Protein AF-A0A5Q4F312-F1 (afdb_monomer)

Radius of gyration: 21.68 Å; Cα contacts (8 Å, |Δi|>4): 353; chains: 1; bounding box: 60×32×57 Å

Foldseek 3Di:
DDDPPDKDKDKDKDKDAQADDPCCLVPNDDKVQDDPPPRCGCADPNHHPDDPLDIQKIKIKIKMKIADPQWIKIKMKMKMFHNVNLQFVVQLVQPDPCVPPVNGGPPPATFIKIKIKMWIWGDDPWKIKIKMKMKIKTWLPPQRDPPPPPGDDPVNPDIDIDIDIDIDIDMDTDDDDD

Nearest PDB structures (foldseek):
  4aiq-assembly1_A  TM=4.603E-01  e=6.125E-01  Neisseria meningitidis

Secondary structure (DSSP, 8-state):
-PPTT--EEEEEEEEEE-SPPGGGGTS--PPTT--SS-TT-SEETTEESS-TT-TT-EEEEEEEEEEETTEEEEEEEEEEE--HHHHHHHHHHT---GGGTTT----S---EEEEEEEEEEEE-SSEEEEEEEEEEEEETTTTT-TTT--S--HHHHS---EEEEEEEEEEEE-----

Sequence (178 aa):
LLAPGAHFYRVNLEFTNLTPSFIQEVRPQNYFYAHPVIREGHTNRGQLLGAAIGPGSNSQFLSIDSYQEWGRFGFFGRRLADNNHFHFLFDRSLNRSEVFRQGYGDYWRHRTDLTLGVRALYSNSSFVLTSELSWTKLFNYGRFDYGRFGGLNIANFEPYDRTNIHVAIGLKYLFNSP

pLDDT: mean 83.4, std 15.58, range [48.16, 98.75]

Solvent-accessible surface area (backbone atoms only — not comparable to full-atom values): 10243 Å² total; per-residue (Å²): 130,67,60,90,90,56,67,50,75,46,77,49,79,49,79,48,78,33,48,73,63,78,60,38,80,85,46,83,68,76,54,48,62,54,44,96,79,53,82,73,35,47,43,57,99,87,42,73,73,64,74,89,72,47,54,13,8,37,37,41,38,42,34,45,33,43,36,44,75,53,32,36,44,32,42,37,41,34,45,32,34,54,33,48,45,57,50,28,54,53,59,56,74,62,71,67,67,61,91,80,45,82,86,56,52,64,82,86,73,62,34,31,38,42,35,42,34,42,40,39,35,44,44,62,91,47,39,39,40,37,40,36,43,35,42,33,42,28,38,36,44,78,49,81,40,83,98,72,66,86,72,93,45,73,82,56,69,52,87,33,71,46,78,48,77,50,79,50,78,48,80,44,77,51,87,76,77,134

Mean predicted aligned error: 8.11 Å

Structure (mmCIF, N/CA/C/O backbone):
data_AF-A0A5Q4F312-F1
#
_entry.id   AF-A0A5Q4F312-F1
#
loop_
_atom_site.group_PDB
_atom_site.id
_atom_site.type_symbol
_atom_site.label_atom_id
_atom_site.label_alt_id
_atom_site.label_comp_id
_atom_site.label_asym_id
_atom_site.label_entity_id
_atom_site.label_seq_id
_atom_site.pdbx_PDB_ins_code
_atom_site.Cartn_x
_atom_site.Cartn_y
_atom_site.Cartn_z
_atom_site.occupancy
_atom_site.B_iso_or_equiv
_atom_site.auth_seq_id
_atom_site.auth_comp_id
_atom_site.auth_asym_id
_atom_site.auth_atom_id
_atom_site.pdbx_PDB_model_num
ATOM 1 N N . LEU A 1 1 ? -14.447 -10.526 19.311 1.00 52.59 1 LEU A N 1
ATOM 2 C CA . LEU A 1 1 ? -13.866 -9.857 20.495 1.00 52.59 1 LEU A CA 1
ATOM 3 C C . LEU A 1 1 ? -12.998 -10.887 21.199 1.00 52.59 1 LEU A C 1
ATOM 5 O O . LEU A 1 1 ? -13.406 -12.041 21.245 1.00 52.59 1 LEU A O 1
ATOM 9 N N . LEU A 1 2 ? -11.774 -10.521 21.579 1.00 56.00 2 LEU A N 1
ATOM 10 C CA . LEU A 1 2 ? -10.826 -11.437 22.223 1.00 56.00 2 LEU A CA 1
ATOM 11 C C . LEU A 1 2 ? -11.352 -11.881 23.593 1.00 56.00 2 LEU A C 1
ATOM 13 O O . LEU A 1 2 ? -12.181 -11.191 24.183 1.00 56.00 2 LEU A O 1
ATOM 17 N N . ALA A 1 3 ? -10.885 -13.033 24.078 1.00 61.44 3 ALA A N 1
ATOM 18 C CA . ALA A 1 3 ? -11.174 -13.462 25.441 1.00 61.44 3 ALA A CA 1
ATOM 19 C C . ALA A 1 3 ? -10.643 -12.416 26.447 1.00 61.44 3 ALA A C 1
ATOM 21 O O . ALA A 1 3 ? -9.594 -11.817 26.180 1.00 61.44 3 ALA A O 1
ATOM 22 N N . PRO A 1 4 ? -11.328 -12.202 27.586 1.00 62.06 4 PRO A N 1
ATOM 23 C CA . PRO A 1 4 ? -10.819 -11.349 28.658 1.00 62.06 4 PRO A CA 1
ATOM 24 C C . PRO A 1 4 ? -9.379 -11.742 29.037 1.00 62.06 4 PRO A C 1
ATOM 26 O O . PRO A 1 4 ? -9.081 -12.926 29.195 1.00 62.06 4 PRO A O 1
ATOM 29 N N . GLY A 1 5 ? -8.482 -10.760 29.131 1.00 65.94 5 GLY A N 1
ATOM 30 C CA . GLY A 1 5 ? -7.061 -10.896 29.464 1.00 65.94 5 GLY A CA 1
ATOM 31 C C . GLY A 1 5 ? -6.108 -11.140 28.286 1.00 65.94 5 GLY A C 1
ATOM 32 O O . GLY A 1 5 ? -4.891 -11.134 28.479 1.00 65.94 5 GLY A O 1
ATOM 33 N N . ALA A 1 6 ? -6.608 -11.346 27.062 1.00 72.69 6 ALA A N 1
ATOM 34 C CA . ALA A 1 6 ? -5.758 -11.608 25.900 1.00 72.69 6 ALA A CA 1
ATOM 35 C C . ALA A 1 6 ? -5.236 -10.307 25.266 1.00 72.69 6 ALA A C 1
ATOM 37 O O . ALA A 1 6 ? -5.850 -9.736 24.362 1.00 72.69 6 ALA A O 1
ATOM 38 N N . HIS A 1 7 ? -4.061 -9.877 25.724 1.00 91.56 7 HIS A N 1
ATOM 39 C CA . HIS A 1 7 ? -3.286 -8.782 25.145 1.00 91.56 7 HIS A CA 1
ATOM 40 C C . HIS A 1 7 ? -2.142 -9.346 24.307 1.00 91.56 7 HIS A C 1
ATOM 42 O O . HIS A 1 7 ? -1.327 -10.119 24.811 1.00 91.56 7 HIS A O 1
ATOM 48 N N . PHE A 1 8 ? -2.053 -8.970 23.033 1.00 95.06 8 PHE A N 1
ATOM 49 C CA . PHE A 1 8 ? -0.935 -9.411 22.199 1.00 95.06 8 PHE A CA 1
ATOM 50 C C . PHE A 1 8 ? -0.551 -8.392 21.136 1.00 95.06 8 PHE A C 1
ATOM 52 O O . PHE A 1 8 ? -1.327 -7.519 20.745 1.00 95.06 8 PHE A O 1
ATOM 59 N N . TYR A 1 9 ? 0.671 -8.547 20.639 1.00 96.81 9 TYR A N 1
ATOM 60 C CA . TYR A 1 9 ? 1.192 -7.778 19.522 1.00 96.81 9 TYR A CA 1
ATOM 61 C C . TYR A 1 9 ? 1.279 -8.662 18.283 1.00 96.81 9 TYR A C 1
ATOM 63 O O . TYR A 1 9 ? 1.717 -9.810 18.352 1.00 96.81 9 TYR A O 1
ATOM 71 N N . ARG A 1 10 ? 0.876 -8.120 17.135 1.00 97.25 10 ARG A N 1
ATOM 72 C CA . ARG A 1 10 ? 1.041 -8.742 15.824 1.00 97.25 10 ARG A CA 1
ATOM 73 C C . ARG A 1 10 ? 2.054 -7.948 15.024 1.00 97.25 10 ARG A C 1
ATOM 75 O O . ARG A 1 10 ? 1.834 -6.770 14.764 1.00 97.25 10 ARG A O 1
ATOM 82 N N . VAL A 1 11 ? 3.096 -8.622 14.560 1.00 98.12 11 VAL A N 1
ATOM 83 C CA . VAL A 1 11 ? 4.007 -8.099 13.541 1.00 98.12 11 VAL A CA 1
ATOM 84 C C . VAL A 1 11 ? 3.665 -8.769 12.214 1.00 98.12 11 VAL A C 1
ATOM 86 O O . VAL A 1 11 ? 3.480 -9.982 12.170 1.00 98.12 11 VAL A O 1
ATOM 89 N N . ASN A 1 12 ? 3.545 -7.987 11.144 1.00 98.31 12 ASN A N 1
ATOM 90 C CA . ASN A 1 12 ? 3.379 -8.493 9.783 1.00 98.31 12 ASN A CA 1
ATOM 91 C C . ASN A 1 12 ? 4.478 -7.926 8.891 1.00 98.31 12 ASN A C 1
ATOM 93 O O . ASN A 1 12 ? 4.684 -6.715 8.895 1.00 98.31 12 ASN A O 1
ATOM 97 N N . LEU A 1 13 ? 5.127 -8.789 8.119 1.00 98.19 13 LEU A N 1
ATOM 98 C CA . LEU A 1 13 ? 6.169 -8.443 7.162 1.00 98.19 13 LEU A CA 1
ATOM 99 C C . LEU A 1 13 ? 5.850 -9.108 5.828 1.00 98.19 13 LEU A C 1
ATOM 101 O O . LEU A 1 13 ? 5.663 -10.321 5.776 1.00 98.19 13 LEU A O 1
ATOM 105 N N . GLU A 1 14 ? 5.823 -8.325 4.755 1.00 97.94 14 GLU A N 1
ATOM 106 C CA . GLU A 1 14 ? 5.576 -8.824 3.404 1.00 97.94 14 GLU A CA 1
ATOM 107 C C . GLU A 1 14 ? 6.572 -8.211 2.417 1.00 97.94 14 GLU A C 1
ATOM 109 O O . GLU A 1 14 ? 6.805 -6.998 2.406 1.00 97.94 14 GLU A O 1
ATOM 114 N N . PHE A 1 15 ? 7.145 -9.066 1.572 1.00 97.44 15 PHE A N 1
ATOM 115 C CA . PHE A 1 15 ? 8.019 -8.685 0.471 1.00 97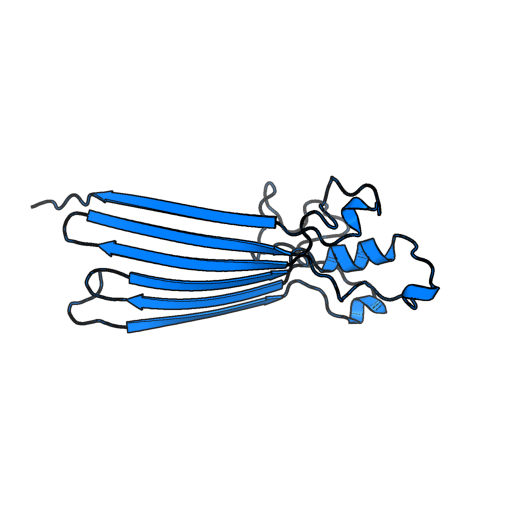.44 15 PHE A CA 1
ATOM 116 C C . PHE A 1 15 ? 7.463 -9.283 -0.813 1.00 97.44 15 PHE A C 1
ATOM 118 O O . PHE A 1 15 ? 7.381 -10.503 -0.947 1.00 97.44 15 PHE A O 1
ATOM 125 N N . THR A 1 16 ? 7.138 -8.425 -1.773 1.00 95.94 16 THR A N 1
ATOM 126 C CA . THR A 1 16 ? 6.585 -8.842 -3.063 1.00 95.94 16 THR A CA 1
ATOM 127 C C . THR A 1 16 ? 7.441 -8.251 -4.172 1.00 95.94 16 THR A C 1
ATOM 129 O O . THR A 1 16 ? 7.633 -7.038 -4.236 1.00 95.94 16 THR A O 1
ATOM 132 N N . ASN A 1 17 ? 7.984 -9.099 -5.045 1.00 93.31 17 ASN A N 1
ATOM 133 C CA . ASN A 1 17 ? 8.791 -8.673 -6.184 1.00 93.31 17 ASN A CA 1
ATOM 134 C C . ASN A 1 17 ? 8.200 -9.220 -7.483 1.00 93.31 17 ASN A C 1
ATOM 136 O O . ASN A 1 17 ? 8.179 -10.429 -7.696 1.00 93.31 17 ASN A O 1
ATOM 140 N N . LEU A 1 18 ? 7.755 -8.313 -8.347 1.00 92.12 18 LEU A N 1
ATOM 141 C CA . LEU A 1 18 ? 7.267 -8.599 -9.694 1.00 92.12 18 LEU A CA 1
ATOM 142 C C . LEU A 1 18 ? 8.104 -7.880 -10.756 1.00 92.12 18 LEU A C 1
ATOM 144 O O . LEU A 1 18 ? 7.685 -7.747 -11.906 1.00 92.12 18 LEU A O 1
ATOM 148 N N . THR A 1 19 ? 9.281 -7.385 -10.374 1.00 88.00 19 THR A N 1
ATOM 149 C CA . THR A 1 19 ? 10.285 -6.911 -11.321 1.00 88.00 19 THR A CA 1
ATOM 150 C C . THR A 1 19 ? 11.076 -8.126 -1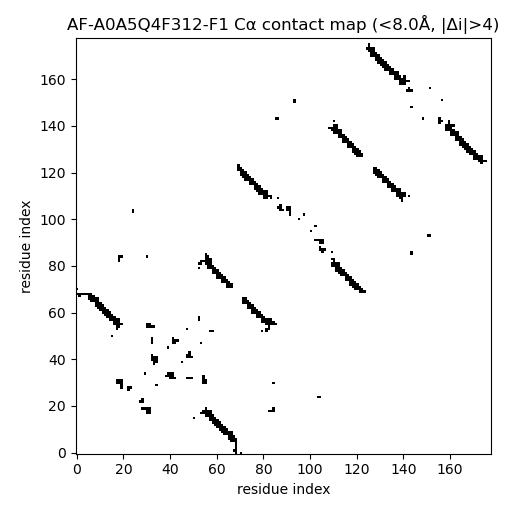1.824 1.00 88.00 19 THR A C 1
ATOM 152 O O . THR A 1 19 ? 11.486 -8.961 -11.010 1.00 88.00 19 THR A O 1
ATOM 155 N N . PRO A 1 20 ? 11.300 -8.268 -13.138 1.00 84.25 20 PRO A N 1
ATOM 156 C CA . PRO A 1 20 ? 12.170 -9.313 -13.668 1.00 84.25 20 PRO A CA 1
ATOM 157 C C . PRO A 1 20 ? 13.608 -9.130 -13.181 1.00 84.25 20 PRO A C 1
ATOM 159 O O . PRO A 1 20 ? 14.023 -8.050 -12.759 1.00 84.25 20 PRO A O 1
ATOM 162 N N . SER A 1 21 ? 14.385 -10.207 -13.246 1.00 84.31 21 SER A N 1
ATOM 163 C CA . SER A 1 21 ? 15.790 -10.165 -12.858 1.00 84.31 21 SER A CA 1
ATOM 164 C C . SER A 1 21 ? 16.629 -9.332 -13.833 1.00 84.31 21 SER A C 1
ATOM 166 O O . SER A 1 21 ? 16.281 -9.151 -15.003 1.00 84.31 21 SER A O 1
ATOM 168 N N . PHE A 1 22 ? 17.805 -8.900 -13.369 1.00 79.31 22 PHE A N 1
ATOM 169 C CA . PHE A 1 22 ? 18.786 -8.165 -14.176 1.00 79.31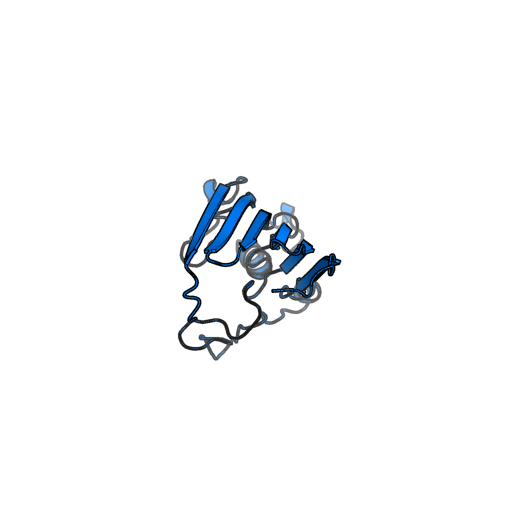 22 PHE A CA 1
ATOM 170 C C . PHE A 1 22 ? 19.255 -8.908 -15.440 1.00 79.31 22 PHE A C 1
ATOM 172 O O . PHE A 1 22 ? 19.785 -8.274 -16.347 1.00 79.31 22 PHE A O 1
ATOM 179 N N . ILE A 1 23 ? 19.006 -10.221 -15.562 1.00 82.25 23 ILE A N 1
ATOM 180 C CA . ILE A 1 23 ? 19.253 -10.991 -16.798 1.00 82.25 23 ILE A CA 1
ATOM 181 C C . ILE A 1 23 ? 18.544 -10.358 -18.005 1.00 82.25 23 ILE A C 1
ATOM 183 O O . ILE A 1 23 ? 19.014 -10.501 -19.133 1.00 82.25 23 ILE A O 1
ATOM 187 N N . GLN A 1 24 ? 17.468 -9.598 -17.781 1.00 78.62 24 GLN A N 1
ATOM 188 C CA . GLN A 1 24 ? 16.802 -8.812 -18.814 1.00 78.62 24 GLN A CA 1
ATOM 189 C C . GLN A 1 24 ? 17.728 -7.892 -19.626 1.00 78.62 24 GLN A C 1
ATOM 191 O O . GLN A 1 24 ? 17.405 -7.567 -20.774 1.00 78.62 24 GLN A O 1
ATOM 196 N N . GLU A 1 25 ? 18.860 -7.462 -19.065 1.00 73.94 25 GLU A N 1
ATOM 197 C CA . GLU A 1 25 ? 19.817 -6.627 -19.792 1.00 73.94 25 GLU A CA 1
ATOM 198 C C . GLU A 1 25 ? 20.396 -7.331 -21.016 1.00 73.94 25 GLU A C 1
ATOM 200 O O . GLU A 1 25 ? 20.453 -6.750 -22.095 1.00 73.94 25 GLU A O 1
ATOM 205 N N . VAL A 1 26 ? 20.725 -8.612 -20.873 1.00 79.00 26 VAL A N 1
ATOM 206 C CA . VAL A 1 26 ? 21.327 -9.416 -21.943 1.00 79.00 26 VAL A CA 1
ATOM 207 C C . VAL A 1 26 ? 20.314 -10.315 -22.649 1.00 79.00 26 VAL A C 1
ATOM 209 O O . VAL A 1 26 ? 20.530 -10.728 -23.785 1.00 79.00 26 VAL A O 1
ATOM 212 N N . ARG A 1 27 ? 19.193 -10.628 -21.991 1.00 82.00 27 ARG A N 1
ATOM 213 C CA . ARG A 1 27 ? 18.141 -11.501 -22.514 1.00 82.00 27 ARG A CA 1
ATOM 214 C C . ARG A 1 27 ? 16.764 -10.989 -22.085 1.00 82.00 27 ARG A C 1
ATOM 216 O O . ARG A 1 27 ? 16.373 -11.259 -20.947 1.00 82.00 27 ARG A O 1
ATOM 223 N N . PRO A 1 28 ? 15.990 -10.340 -22.976 1.00 79.38 28 PRO A N 1
ATOM 224 C CA . PRO A 1 28 ? 14.659 -9.823 -22.657 1.00 79.38 28 PRO A CA 1
ATOM 225 C C . PRO A 1 28 ? 13.769 -10.854 -21.949 1.00 79.38 28 PRO A C 1
ATOM 227 O O . PRO A 1 28 ? 13.707 -12.013 -22.360 1.00 79.38 28 PRO A O 1
ATOM 230 N N . GLN A 1 29 ? 13.103 -10.427 -20.874 1.00 82.00 29 GLN A N 1
ATOM 231 C CA . GLN A 1 29 ? 12.184 -11.244 -20.079 1.00 82.00 29 GLN A CA 1
ATOM 232 C C . GLN A 1 29 ? 10.756 -10.699 -20.198 1.00 82.00 29 GLN A C 1
ATOM 234 O O . GLN A 1 29 ? 10.556 -9.491 -20.346 1.00 82.00 29 GLN A O 1
ATOM 239 N N . ASN A 1 30 ? 9.767 -11.589 -20.108 1.00 78.81 30 ASN A N 1
ATOM 240 C CA . ASN A 1 30 ? 8.361 -11.194 -20.032 1.00 78.81 30 ASN A CA 1
ATOM 241 C C . ASN A 1 30 ? 8.028 -10.637 -18.639 1.00 78.81 30 ASN A C 1
ATOM 243 O O . ASN A 1 30 ? 8.629 -11.032 -17.640 1.00 78.81 30 ASN A O 1
ATOM 247 N N . TYR A 1 31 ? 7.044 -9.740 -18.579 1.00 80.62 31 TYR A N 1
ATOM 248 C CA . TYR A 1 31 ? 6.519 -9.211 -17.321 1.00 80.62 31 TYR A CA 1
ATOM 249 C C . TYR A 1 31 ? 5.705 -10.279 -16.589 1.00 80.62 31 TYR A C 1
ATOM 251 O O . TYR A 1 31 ? 5.008 -11.081 -17.216 1.00 80.62 31 TYR A O 1
ATOM 259 N N . PHE A 1 32 ? 5.683 -10.212 -15.259 1.00 88.62 32 PHE A N 1
ATOM 260 C CA . PHE A 1 32 ? 4.611 -10.860 -14.510 1.00 88.62 32 PHE A CA 1
ATOM 261 C C . PHE A 1 32 ? 3.263 -10.321 -14.992 1.00 88.62 32 PHE A C 1
ATOM 263 O O . PHE A 1 32 ? 3.130 -9.129 -15.251 1.00 88.62 32 PHE A O 1
ATOM 270 N N . TYR A 1 33 ? 2.274 -11.201 -15.128 1.00 91.06 33 TYR A N 1
ATOM 271 C CA . TYR A 1 33 ? 0.897 -10.869 -15.512 1.00 91.06 33 TYR A CA 1
ATOM 272 C C . TYR A 1 33 ? 0.685 -10.249 -16.905 1.00 91.06 33 TYR A C 1
ATOM 274 O O . TYR A 1 33 ? -0.463 -9.979 -17.254 1.00 91.06 33 TYR A O 1
ATOM 282 N N . ALA A 1 34 ? 1.724 -10.078 -17.730 1.00 88.25 34 ALA A N 1
ATOM 283 C CA . ALA A 1 34 ? 1.572 -9.693 -19.134 1.00 88.25 34 ALA A CA 1
ATOM 284 C C . ALA A 1 34 ? 1.842 -10.877 -20.064 1.00 88.25 34 ALA A C 1
ATOM 286 O O . ALA A 1 34 ? 2.585 -11.801 -19.730 1.00 88.25 34 ALA A O 1
ATOM 287 N N . HIS A 1 35 ? 1.266 -10.828 -21.263 1.00 88.25 35 HIS 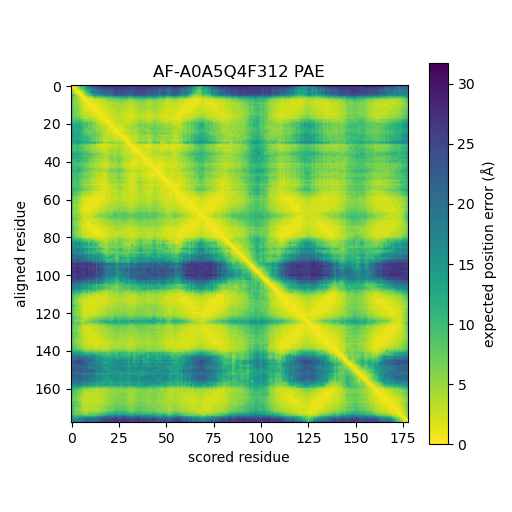A N 1
ATOM 288 C CA . HIS A 1 35 ? 1.475 -11.847 -22.279 1.00 88.25 35 HIS A CA 1
ATOM 289 C C . HIS A 1 35 ? 1.618 -11.196 -23.666 1.00 88.25 35 HIS A C 1
ATOM 291 O O . HIS A 1 35 ? 0.855 -10.285 -23.984 1.00 88.25 35 HIS A O 1
ATOM 297 N N . PRO A 1 36 ? 2.562 -11.644 -24.517 1.00 84.38 36 PRO A N 1
ATOM 298 C CA . PRO A 1 36 ? 2.803 -11.017 -25.821 1.00 84.38 36 PRO A CA 1
ATOM 299 C C . PRO A 1 36 ? 1.629 -11.168 -26.801 1.00 84.38 36 PRO A C 1
ATOM 301 O O . PRO A 1 36 ? 1.374 -10.276 -27.602 1.00 84.38 36 PRO A O 1
ATOM 304 N N . VAL A 1 37 ? 0.913 -12.296 -26.740 1.00 89.31 37 VAL A N 1
ATOM 305 C CA . VAL A 1 37 ? -0.245 -12.585 -27.613 1.00 89.31 37 VAL A CA 1
ATOM 306 C C . VAL A 1 37 ? -1.575 -12.150 -26.982 1.00 89.31 37 VAL A C 1
ATOM 308 O O . VAL A 1 37 ? -2.322 -11.372 -27.570 1.00 89.31 37 VAL A O 1
ATOM 311 N N . ILE A 1 38 ? -1.879 -12.633 -25.773 1.00 89.62 38 ILE A N 1
ATOM 312 C CA . ILE A 1 38 ? -3.086 -12.276 -25.021 1.00 89.62 38 ILE A CA 1
ATOM 313 C C . ILE A 1 38 ? -2.919 -10.876 -24.415 1.00 89.62 38 ILE A C 1
ATOM 315 O O . ILE A 1 38 ? -2.329 -10.717 -23.349 1.00 89.62 38 ILE A O 1
ATOM 319 N N . ARG A 1 39 ? -3.457 -9.860 -25.098 1.00 87.19 39 ARG A N 1
ATOM 320 C CA . ARG A 1 39 ? -3.344 -8.441 -24.700 1.00 87.19 39 ARG A CA 1
ATOM 321 C C . ARG A 1 39 ? -3.920 -8.135 -23.319 1.00 87.19 39 ARG A C 1
ATOM 323 O O . ARG A 1 39 ? -3.462 -7.207 -22.665 1.00 87.19 39 ARG A O 1
ATOM 330 N N . GLU A 1 40 ? -4.910 -8.910 -22.892 1.00 87.69 40 GLU A N 1
ATOM 331 C CA . GLU A 1 40 ? -5.541 -8.784 -21.575 1.00 87.69 40 GLU A CA 1
ATOM 332 C C . GLU A 1 40 ? -4.619 -9.246 -20.437 1.00 87.69 40 GLU A C 1
ATOM 334 O O . GLU A 1 40 ? -4.845 -8.891 -19.281 1.00 87.69 40 GLU A O 1
ATOM 339 N N . GLY A 1 41 ? -3.566 -10.013 -20.747 1.00 91.31 41 GLY A N 1
ATOM 340 C CA . GLY A 1 41 ? -2.659 -10.564 -19.749 1.00 91.31 41 GLY A CA 1
ATOM 341 C C . GLY A 1 41 ? -3.383 -11.444 -18.728 1.00 91.31 41 GLY A C 1
ATOM 342 O O . GLY A 1 41 ? -4.363 -12.119 -19.036 1.00 91.31 41 GLY A O 1
ATOM 343 N N . HIS A 1 42 ? -2.891 -11.449 -17.492 1.00 94.06 42 HIS A N 1
ATOM 344 C CA . HIS A 1 42 ? -3.477 -12.209 -16.392 1.00 94.06 42 HIS A CA 1
ATOM 345 C C . HIS A 1 42 ? -4.531 -11.377 -15.648 1.00 94.06 42 HIS A C 1
ATOM 347 O O . HIS A 1 42 ? -4.370 -11.018 -14.479 1.00 94.06 42 HIS A O 1
ATOM 353 N N . THR A 1 43 ? -5.599 -11.020 -16.358 1.00 94.25 43 THR A N 1
ATOM 354 C CA . THR A 1 43 ? -6.702 -10.211 -15.827 1.00 94.25 43 THR A CA 1
ATOM 355 C C . THR A 1 43 ? -8.060 -10.846 -16.136 1.00 94.25 43 THR A C 1
ATOM 357 O O . THR A 1 43 ? -8.180 -11.696 -17.014 1.00 94.25 43 THR A O 1
ATOM 360 N N . ASN A 1 44 ? -9.098 -10.443 -15.403 1.00 93.88 44 ASN A N 1
ATOM 361 C CA . ASN A 1 44 ? -10.496 -10.743 -15.714 1.00 93.88 44 ASN A CA 1
ATOM 362 C C . ASN A 1 44 ? -11.304 -9.446 -15.621 1.00 93.88 44 ASN A C 1
ATOM 364 O O . ASN A 1 44 ? -11.331 -8.813 -14.566 1.00 93.88 44 ASN A O 1
ATOM 368 N N . ARG A 1 45 ? -11.937 -9.020 -16.723 1.00 93.62 45 ARG A N 1
ATOM 369 C CA . ARG A 1 45 ? -12.677 -7.741 -16.815 1.00 93.62 45 ARG A CA 1
ATOM 370 C C . ARG A 1 45 ? -11.848 -6.528 -16.354 1.00 93.62 45 ARG A C 1
ATOM 372 O O . ARG A 1 45 ? -12.361 -5.631 -15.691 1.00 93.62 45 ARG A O 1
ATOM 379 N N . GLY A 1 46 ? -10.552 -6.524 -16.669 1.00 88.38 46 GLY A N 1
ATOM 380 C CA . GLY A 1 46 ? -9.622 -5.459 -16.281 1.00 88.38 46 GLY A CA 1
ATOM 381 C C . GLY A 1 46 ? -9.143 -5.514 -14.826 1.00 88.38 46 GLY A C 1
ATOM 382 O O . GLY A 1 46 ? -8.348 -4.670 -14.423 1.00 88.38 46 GLY A O 1
ATOM 383 N N . GLN A 1 47 ? -9.578 -6.501 -14.039 1.00 91.00 47 GLN A N 1
ATOM 384 C CA . GLN A 1 47 ? -9.051 -6.739 -12.697 1.00 91.00 47 GLN A CA 1
ATOM 385 C C . GLN A 1 47 ? -7.879 -7.714 -12.757 1.00 91.00 47 GLN A C 1
ATOM 387 O O . GLN A 1 47 ? -7.988 -8.794 -13.338 1.00 91.00 47 GLN A O 1
ATOM 392 N N . LEU A 1 48 ? -6.759 -7.337 -12.147 1.00 91.75 48 LEU A N 1
ATOM 393 C CA . LEU A 1 48 ? -5.565 -8.169 -12.072 1.00 91.75 48 LEU A CA 1
ATOM 394 C C . LEU A 1 48 ? -5.822 -9.428 -11.236 1.00 91.75 48 LEU A C 1
ATOM 396 O O . LEU A 1 48 ? -6.235 -9.333 -10.082 1.00 91.75 48 LEU A O 1
ATOM 400 N N . LEU A 1 49 ? -5.526 -10.601 -11.797 1.00 93.38 49 LEU A N 1
ATOM 401 C CA . LEU A 1 49 ? -5.642 -11.887 -11.108 1.00 93.38 49 LEU A CA 1
ATOM 402 C C . LEU A 1 49 ? -4.327 -12.248 -10.406 1.00 93.38 49 LEU A C 1
ATOM 404 O O . LEU A 1 49 ? -3.697 -13.255 -10.698 1.00 93.38 49 LEU A O 1
ATOM 408 N N . GLY A 1 50 ? -3.854 -11.401 -9.500 1.00 92.38 50 GLY A N 1
ATOM 409 C CA . GLY A 1 50 ? -2.548 -11.609 -8.885 1.00 92.38 50 GLY A CA 1
ATOM 410 C C . GLY A 1 50 ? -2.271 -10.653 -7.742 1.00 92.38 50 GLY A C 1
ATOM 411 O O . GLY A 1 50 ? -3.184 -10.145 -7.096 1.00 92.38 50 GLY A O 1
ATOM 412 N N . ALA A 1 51 ? -0.990 -10.403 -7.489 1.00 92.75 51 ALA A N 1
ATOM 413 C CA . ALA A 1 51 ? -0.587 -9.453 -6.469 1.00 92.75 51 ALA A CA 1
ATOM 414 C C . ALA A 1 51 ? -1.029 -8.031 -6.849 1.00 92.75 51 ALA A C 1
ATOM 416 O O . ALA A 1 51 ? -0.735 -7.533 -7.936 1.00 92.75 51 ALA A O 1
ATOM 417 N N . ALA A 1 52 ? -1.700 -7.361 -5.909 1.00 90.44 52 ALA A N 1
ATOM 418 C CA . ALA A 1 52 ? -2.361 -6.071 -6.117 1.00 90.44 52 ALA A CA 1
ATOM 419 C C . ALA A 1 52 ? -1.414 -4.911 -6.477 1.00 90.44 52 ALA A C 1
ATOM 421 O O . ALA A 1 52 ? -1.877 -3.854 -6.893 1.00 90.44 52 ALA A O 1
ATOM 422 N N . ILE A 1 53 ? -0.100 -5.095 -6.323 1.00 91.94 53 ILE A N 1
ATOM 423 C CA . ILE A 1 53 ? 0.911 -4.075 -6.634 1.00 91.94 53 ILE A CA 1
ATOM 424 C C . ILE A 1 53 ? 1.111 -3.858 -8.142 1.00 91.94 53 ILE A C 1
ATOM 426 O O . ILE A 1 53 ? 1.800 -2.919 -8.530 1.00 91.94 53 ILE A O 1
ATOM 430 N N . GLY A 1 54 ? 0.527 -4.716 -8.984 1.00 89.69 54 GLY A N 1
ATOM 431 C CA . GLY A 1 54 ? 0.625 -4.598 -10.434 1.00 89.69 54 GLY A CA 1
ATOM 432 C C . GLY A 1 54 ? 1.899 -5.207 -11.034 1.00 89.69 54 GLY A C 1
ATOM 433 O O . GLY A 1 54 ? 2.863 -5.499 -10.324 1.00 89.69 54 GLY A O 1
ATOM 434 N N . PRO A 1 55 ? 1.906 -5.442 -12.355 1.00 88.81 55 PRO A N 1
ATOM 435 C CA . PRO A 1 55 ? 3.057 -5.996 -13.062 1.00 88.81 55 PRO A CA 1
ATOM 436 C C . PRO A 1 55 ? 4.273 -5.063 -12.974 1.00 88.81 55 PRO A C 1
ATOM 438 O O . PRO A 1 55 ? 4.135 -3.845 -13.022 1.00 88.81 55 PRO A O 1
ATOM 441 N N . GLY A 1 56 ? 5.480 -5.626 -12.866 1.00 87.62 56 GLY A N 1
ATOM 442 C CA . GLY A 1 56 ? 6.718 -4.839 -12.867 1.00 87.62 56 GLY A CA 1
ATOM 443 C C . GLY A 1 56 ? 7.016 -4.087 -11.566 1.00 87.62 56 GLY A C 1
ATOM 444 O O . GLY A 1 56 ? 8.031 -3.397 -11.506 1.00 87.62 56 GLY A O 1
ATOM 445 N N . SER A 1 57 ? 6.172 -4.214 -10.541 1.00 91.19 57 SER A N 1
ATOM 446 C CA . SER A 1 57 ? 6.301 -3.497 -9.268 1.00 91.19 57 SER A CA 1
ATOM 447 C C . SER A 1 57 ? 7.083 -4.286 -8.214 1.00 91.19 57 SER A C 1
ATOM 449 O O . SER A 1 57 ? 7.236 -5.508 -8.300 1.00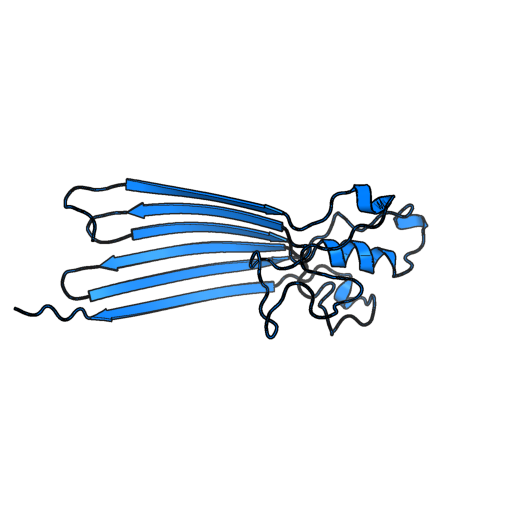 91.19 57 SER A O 1
ATOM 451 N N . ASN A 1 58 ? 7.555 -3.602 -7.172 1.00 93.94 58 ASN A N 1
ATOM 452 C CA . ASN A 1 58 ? 8.034 -4.246 -5.949 1.00 93.94 58 ASN A CA 1
ATOM 453 C C . ASN A 1 58 ? 7.450 -3.577 -4.703 1.00 93.94 58 ASN A C 1
ATOM 455 O O . ASN A 1 58 ? 7.237 -2.369 -4.682 1.00 93.94 58 ASN A O 1
ATOM 459 N N . SER A 1 59 ? 7.198 -4.346 -3.648 1.00 96.69 59 SER A N 1
ATOM 460 C CA . SER A 1 59 ? 6.698 -3.800 -2.392 1.00 96.69 59 SER A CA 1
ATOM 461 C C . SER A 1 59 ? 7.341 -4.440 -1.176 1.00 96.69 59 SER A C 1
ATOM 463 O O . SER A 1 59 ? 7.682 -5.623 -1.167 1.00 96.69 59 SER A O 1
ATOM 465 N N . GLN A 1 60 ? 7.514 -3.607 -0.159 1.00 97.81 60 GLN A N 1
ATOM 466 C CA . GLN A 1 60 ? 7.899 -3.978 1.188 1.00 97.81 60 GLN A CA 1
ATOM 467 C C . GLN A 1 60 ? 6.847 -3.399 2.127 1.00 97.81 60 GLN A C 1
ATOM 469 O O . GLN A 1 60 ? 6.610 -2.188 2.111 1.00 97.81 60 GLN A O 1
ATOM 474 N N . PHE A 1 61 ? 6.216 -4.247 2.929 1.00 98.44 61 PHE A N 1
ATOM 475 C CA . PHE A 1 61 ? 5.209 -3.851 3.903 1.00 98.44 61 PHE A CA 1
ATOM 476 C C . PHE A 1 61 ? 5.597 -4.352 5.290 1.00 98.44 61 PHE A C 1
ATOM 478 O O . PHE A 1 61 ? 5.987 -5.506 5.461 1.00 98.44 61 PHE A O 1
ATOM 485 N N . LEU A 1 62 ? 5.454 -3.479 6.281 1.00 98.62 62 LEU A N 1
ATOM 486 C CA . LEU A 1 62 ? 5.608 -3.796 7.693 1.00 98.62 62 LEU A CA 1
ATOM 487 C C . LEU A 1 62 ? 4.423 -3.209 8.454 1.00 98.62 62 LEU A C 1
ATOM 489 O O . LEU A 1 62 ? 4.076 -2.043 8.267 1.00 98.62 62 LEU A O 1
ATOM 493 N N . SER A 1 63 ? 3.838 -3.979 9.366 1.00 98.62 63 SER A N 1
ATOM 494 C CA . SER A 1 63 ? 2.917 -3.432 10.360 1.00 98.62 63 SER A CA 1
ATOM 495 C C . SER A 1 63 ? 3.119 -4.040 11.731 1.00 98.62 63 SER A C 1
ATOM 497 O O . SER A 1 63 ? 3.418 -5.227 11.846 1.00 98.62 63 SER A O 1
ATOM 499 N N . ILE A 1 64 ? 2.866 -3.235 12.756 1.00 98.56 64 ILE A N 1
ATOM 500 C CA . ILE A 1 64 ? 2.823 -3.659 14.151 1.00 98.56 64 ILE A CA 1
ATOM 501 C C . ILE A 1 64 ? 1.470 -3.232 14.710 1.00 98.56 64 ILE A C 1
ATOM 503 O O . ILE A 1 64 ? 1.125 -2.052 14.670 1.00 98.56 64 ILE A O 1
ATOM 507 N N . ASP A 1 65 ? 0.698 -4.187 15.216 1.00 98.06 65 ASP A N 1
ATOM 508 C CA . ASP A 1 65 ? -0.614 -3.952 15.812 1.00 98.06 65 ASP A CA 1
ATOM 509 C C . ASP A 1 65 ? -0.638 -4.467 17.254 1.00 98.06 65 ASP A C 1
ATOM 511 O O . ASP A 1 65 ? -0.266 -5.609 17.509 1.00 98.06 65 ASP A O 1
ATOM 515 N N . SER A 1 66 ? -1.121 -3.655 18.187 1.00 96.75 66 SER A N 1
ATOM 516 C CA . SER A 1 66 ? -1.468 -4.052 19.549 1.00 96.75 66 SER A CA 1
ATOM 517 C C . SER A 1 66 ? -2.957 -4.373 19.617 1.00 96.75 66 SER A C 1
ATOM 519 O O . SER A 1 66 ? -3.792 -3.553 19.225 1.00 96.75 66 SER A O 1
ATOM 521 N N . TYR A 1 67 ? -3.284 -5.569 20.092 1.00 96.19 67 TYR A N 1
ATOM 522 C CA . TYR A 1 67 ? -4.643 -6.033 20.331 1.00 96.19 67 TYR A CA 1
ATOM 523 C C . TYR A 1 67 ? -4.909 -6.048 21.830 1.00 96.19 67 TYR A C 1
ATOM 525 O O . TYR A 1 67 ? -4.181 -6.695 22.580 1.00 96.19 67 TYR A O 1
ATOM 533 N N . GLN A 1 68 ? -5.967 -5.350 22.229 1.00 93.31 68 GLN A N 1
ATOM 534 C CA . GLN A 1 68 ? -6.435 -5.203 23.601 1.00 93.31 68 GLN A CA 1
ATOM 535 C C . GLN A 1 68 ? -7.907 -5.633 23.693 1.00 93.31 68 GLN A C 1
ATOM 537 O O . GLN A 1 68 ? -8.585 -5.798 22.678 1.00 93.31 68 GLN A O 1
ATOM 542 N N . GLU A 1 69 ? -8.444 -5.753 24.906 1.00 91.81 69 GLU A N 1
ATOM 543 C CA . GLU A 1 69 ? -9.868 -6.070 25.113 1.00 91.81 69 GLU A CA 1
ATOM 544 C C . GLU A 1 69 ? -10.805 -5.041 24.464 1.00 91.81 69 GLU A C 1
ATOM 546 O O . GLU A 1 69 ? -11.808 -5.398 23.848 1.00 91.81 69 GLU A O 1
ATOM 551 N N . TRP A 1 70 ? -10.441 -3.758 24.548 1.00 90.06 70 TRP A N 1
ATOM 552 C CA . TRP A 1 70 ? -11.212 -2.649 23.987 1.00 90.06 70 TRP A CA 1
ATOM 553 C C . TRP A 1 70 ? -11.042 -2.486 22.469 1.00 90.06 70 TRP A C 1
ATOM 555 O O . TRP A 1 70 ? -11.730 -1.659 21.868 1.00 90.06 70 TRP A O 1
ATOM 565 N N . GLY A 1 71 ? -10.141 -3.238 21.824 1.00 94.38 71 GLY A N 1
ATOM 566 C CA . GLY A 1 71 ? -9.947 -3.173 20.377 1.00 94.38 71 GLY A CA 1
ATOM 567 C C . GLY A 1 71 ? -8.496 -3.316 19.918 1.00 94.38 71 GLY A C 1
ATOM 568 O O . GLY A 1 71 ? -7.767 -4.198 20.360 1.00 94.38 71 GLY A O 1
ATOM 569 N N . ARG A 1 72 ? -8.085 -2.498 18.948 1.00 96.19 72 ARG A N 1
ATOM 570 C CA . ARG A 1 72 ? -6.779 -2.588 18.287 1.00 96.19 72 ARG A CA 1
ATOM 571 C C . ARG A 1 72 ? -6.223 -1.210 17.977 1.00 96.19 72 ARG A C 1
ATOM 573 O O . ARG A 1 72 ? -6.949 -0.348 17.499 1.00 96.19 72 ARG A O 1
ATOM 580 N N . PHE A 1 73 ? -4.918 -1.046 18.110 1.00 97.88 73 PHE A N 1
ATOM 581 C CA . PHE A 1 73 ? -4.191 0.095 17.564 1.00 97.88 73 PHE A CA 1
ATOM 582 C C . PHE A 1 73 ? -2.948 -0.394 16.829 1.00 97.88 73 PHE A C 1
ATOM 584 O O . PHE A 1 73 ? -2.306 -1.337 17.280 1.00 97.88 73 PHE A O 1
ATOM 591 N N . GLY A 1 74 ? -2.604 0.201 15.693 1.00 98.25 74 GLY A N 1
ATOM 592 C CA . GLY A 1 74 ? -1.461 -0.253 14.915 1.00 98.25 74 GLY A CA 1
ATOM 593 C C . GLY A 1 74 ? -0.863 0.807 14.013 1.00 98.25 74 GLY A C 1
ATOM 594 O O . GLY A 1 74 ? -1.534 1.747 13.590 1.00 98.25 74 GLY A O 1
ATOM 595 N N . PHE A 1 75 ? 0.408 0.595 13.698 1.00 98.62 75 PHE A N 1
ATOM 596 C CA . PHE A 1 75 ? 1.188 1.373 12.748 1.00 98.62 75 PHE A CA 1
ATOM 597 C C . PHE A 1 75 ? 1.548 0.491 11.563 1.00 98.62 75 PHE A C 1
ATOM 599 O O . PHE A 1 75 ? 1.794 -0.710 11.716 1.00 98.62 75 PHE A O 1
ATOM 606 N N . PHE A 1 76 ? 1.622 1.085 10.381 1.00 98.75 76 PHE A N 1
ATOM 607 C CA . PHE A 1 76 ? 2.132 0.403 9.208 1.00 98.75 76 PHE A CA 1
ATOM 608 C C . PHE A 1 76 ? 2.961 1.329 8.331 1.00 98.75 76 PHE A C 1
ATOM 610 O O . PHE A 1 76 ? 2.764 2.544 8.295 1.00 98.75 76 PHE A O 1
ATOM 617 N N . GLY A 1 77 ? 3.886 0.716 7.607 1.00 98.62 77 GLY A N 1
ATOM 618 C CA . GLY A 1 77 ? 4.689 1.351 6.585 1.00 98.62 77 GLY A CA 1
ATOM 619 C C . GLY A 1 77 ? 4.712 0.484 5.338 1.00 98.62 77 GLY A C 1
ATOM 620 O O . GLY A 1 77 ? 4.774 -0.744 5.416 1.00 98.62 77 GLY A O 1
ATOM 621 N N . ARG A 1 78 ? 4.669 1.131 4.179 1.00 98.38 78 ARG A N 1
ATOM 622 C CA . ARG A 1 78 ? 4.827 0.483 2.886 1.00 98.38 78 ARG A CA 1
ATOM 623 C C . ARG A 1 78 ? 5.760 1.298 2.015 1.00 98.38 78 ARG A C 1
ATOM 625 O O . ARG A 1 78 ? 5.543 2.492 1.834 1.00 98.38 78 ARG A O 1
ATOM 632 N N . ARG A 1 79 ? 6.729 0.625 1.406 1.00 97.12 79 ARG A N 1
ATOM 633 C CA . ARG A 1 79 ? 7.383 1.098 0.188 1.00 97.12 79 ARG A CA 1
ATOM 634 C C . ARG A 1 79 ? 6.799 0.318 -0.984 1.00 97.12 79 ARG A C 1
ATOM 636 O O . ARG A 1 79 ? 6.720 -0.909 -0.934 1.00 97.12 79 ARG A O 1
ATOM 643 N N . LEU A 1 80 ? 6.394 1.017 -2.029 1.00 95.38 80 LEU A N 1
ATOM 644 C CA . LEU A 1 80 ? 5.975 0.440 -3.301 1.00 95.38 80 LEU A CA 1
ATOM 645 C C . LEU A 1 80 ? 6.783 1.128 -4.398 1.00 95.38 80 LEU A C 1
ATOM 647 O O . LEU A 1 80 ? 6.653 2.334 -4.551 1.00 95.38 80 LEU A O 1
ATOM 651 N N . ALA A 1 81 ? 7.619 0.404 -5.140 1.00 91.94 81 ALA A N 1
ATOM 652 C CA . ALA A 1 81 ? 8.091 0.919 -6.420 1.00 91.94 81 ALA A CA 1
ATOM 653 C C . ALA A 1 81 ? 7.130 0.448 -7.504 1.00 91.94 81 ALA A C 1
ATOM 655 O O . ALA A 1 81 ? 6.969 -0.759 -7.711 1.00 91.94 81 ALA A O 1
ATOM 656 N N . ASP A 1 82 ? 6.479 1.407 -8.142 1.00 86.81 82 ASP A N 1
ATOM 657 C CA . ASP A 1 82 ? 5.441 1.155 -9.128 1.00 86.81 82 ASP A CA 1
ATOM 658 C C . ASP A 1 82 ? 6.080 0.918 -10.498 1.00 86.81 82 ASP A C 1
ATOM 660 O O . ASP A 1 82 ? 6.869 1.734 -10.973 1.00 86.81 82 ASP A O 1
ATOM 664 N N . ASN A 1 83 ? 5.763 -0.225 -11.106 1.00 82.06 83 ASN A N 1
ATOM 665 C CA . ASN A 1 83 ? 6.061 -0.565 -12.494 1.00 82.06 83 ASN A CA 1
ATOM 666 C C . ASN A 1 83 ? 7.513 -0.294 -12.948 1.00 82.06 83 ASN A C 1
ATOM 668 O O . ASN A 1 83 ? 7.772 0.134 -14.078 1.00 82.06 83 ASN A O 1
ATOM 672 N N . ASN A 1 84 ? 8.487 -0.572 -12.076 1.00 78.25 84 ASN A N 1
ATOM 673 C CA . ASN A 1 84 ? 9.925 -0.438 -12.344 1.00 78.25 84 ASN A CA 1
ATOM 674 C C . ASN A 1 84 ? 10.347 -1.041 -13.688 1.00 78.25 84 ASN A C 1
ATOM 676 O O . ASN A 1 84 ? 11.209 -0.508 -14.380 1.00 78.25 84 ASN A O 1
ATOM 680 N N . HIS A 1 85 ? 9.730 -2.148 -14.086 1.00 72.38 85 HIS A N 1
ATOM 681 C CA . HIS A 1 85 ? 10.059 -2.803 -15.345 1.00 72.38 85 HIS A CA 1
ATOM 682 C C . HIS A 1 85 ? 9.718 -1.947 -16.580 1.00 72.38 85 HIS A C 1
ATOM 684 O O . HIS A 1 85 ? 10.542 -1.853 -17.494 1.00 72.38 85 HIS A O 1
ATOM 690 N N . PHE A 1 86 ? 8.566 -1.263 -16.604 1.00 70.81 86 PHE A N 1
ATOM 691 C CA . PHE A 1 86 ? 8.241 -0.321 -17.683 1.00 70.81 86 PHE A CA 1
ATOM 692 C C . PHE A 1 86 ? 9.238 0.837 -17.733 1.00 70.81 86 PHE A C 1
ATOM 694 O O . PHE A 1 86 ? 9.705 1.194 -18.816 1.00 70.81 86 PHE A O 1
ATOM 701 N N . HIS A 1 87 ? 9.625 1.362 -16.565 1.00 66.12 87 HIS A N 1
ATOM 702 C CA . HIS A 1 87 ? 10.666 2.383 -16.462 1.00 66.12 87 HIS A CA 1
ATOM 703 C C . HIS A 1 87 ? 11.965 1.934 -17.148 1.00 66.12 87 HIS A C 1
ATOM 705 O O . HIS A 1 87 ? 12.523 2.682 -17.949 1.00 66.12 87 HIS A O 1
ATOM 711 N N . PHE A 1 88 ? 12.420 0.702 -16.904 1.00 66.56 88 PHE A N 1
ATOM 712 C CA . PHE A 1 88 ? 13.669 0.195 -17.485 1.00 66.56 88 PHE A CA 1
ATOM 713 C C . PHE A 1 88 ? 13.586 -0.012 -19.000 1.00 66.56 88 PHE A C 1
ATOM 715 O O . PHE A 1 88 ? 14.538 0.295 -19.720 1.00 66.56 88 PHE A O 1
ATOM 722 N N . LEU A 1 89 ? 12.454 -0.519 -19.498 1.00 66.94 89 LEU A N 1
ATOM 723 C CA . LEU A 1 89 ? 12.278 -0.786 -20.925 1.00 66.94 89 LEU A CA 1
ATOM 724 C C . LEU A 1 89 ? 12.061 0.484 -21.745 1.00 66.94 89 LEU A C 1
ATOM 726 O O . LEU A 1 89 ? 12.689 0.635 -22.792 1.00 66.94 89 LEU A O 1
ATOM 730 N N . PHE A 1 90 ? 11.218 1.410 -21.287 1.00 63.75 90 PHE A N 1
ATOM 731 C CA . PHE A 1 90 ? 10.913 2.603 -22.076 1.00 63.75 90 PHE A CA 1
ATOM 732 C C . PHE A 1 90 ? 12.066 3.611 -22.057 1.00 63.75 90 PHE A C 1
ATOM 734 O O . PHE A 1 90 ? 12.371 4.243 -23.069 1.00 63.75 90 PHE A O 1
ATOM 741 N N . ASP A 1 91 ? 12.786 3.718 -20.938 1.00 61.41 91 ASP A N 1
ATOM 742 C CA . ASP A 1 91 ? 14.002 4.525 -20.888 1.00 61.41 91 ASP A CA 1
ATOM 743 C C . ASP A 1 91 ? 15.082 3.979 -21.849 1.00 61.41 91 ASP A C 1
ATOM 745 O O . ASP A 1 91 ? 15.870 4.757 -22.382 1.00 61.41 91 ASP A O 1
ATOM 749 N N . ARG A 1 92 ? 15.108 2.669 -22.150 1.00 60.28 92 ARG A N 1
ATOM 750 C CA . ARG A 1 92 ? 15.966 2.084 -23.203 1.00 60.28 92 ARG A CA 1
ATOM 751 C C . ARG A 1 92 ? 15.527 2.496 -24.618 1.00 60.28 92 ARG A C 1
ATOM 753 O O . ARG A 1 92 ? 16.385 2.789 -25.440 1.00 60.28 92 ARG A O 1
ATOM 760 N N . SER A 1 93 ? 14.223 2.553 -24.905 1.00 57.91 93 SER A N 1
ATOM 761 C CA . SER A 1 93 ? 13.703 2.877 -26.250 1.00 57.91 93 SER A CA 1
ATOM 762 C C . SER A 1 93 ? 13.771 4.360 -26.636 1.00 57.91 93 SER A C 1
ATOM 764 O O . SER A 1 93 ? 13.509 4.708 -27.782 1.00 57.91 93 SER A O 1
ATOM 766 N N . LEU A 1 94 ? 14.098 5.249 -25.697 1.00 56.00 94 LEU A N 1
ATOM 767 C CA . LEU A 1 94 ? 14.079 6.703 -25.898 1.00 56.00 94 LEU A CA 1
ATOM 768 C C . LEU A 1 94 ? 15.389 7.312 -26.431 1.00 56.00 94 LEU A C 1
ATOM 770 O O . LEU A 1 94 ? 15.552 8.526 -26.339 1.00 56.00 94 LEU A O 1
ATOM 774 N N . ASN A 1 95 ? 16.309 6.509 -26.984 1.00 49.59 95 ASN A N 1
ATOM 775 C CA . ASN A 1 95 ? 17.521 6.971 -27.686 1.00 49.59 95 ASN A CA 1
ATOM 776 C C . ASN A 1 95 ? 18.267 8.127 -26.986 1.00 49.59 95 ASN A C 1
ATOM 778 O O . ASN A 1 95 ? 18.613 9.134 -27.607 1.00 49.59 95 ASN A O 1
ATOM 782 N N . ARG A 1 96 ? 18.530 8.013 -25.677 1.00 53.56 96 ARG A N 1
ATOM 783 C CA . ARG A 1 96 ? 19.497 8.920 -25.039 1.00 53.56 96 ARG A CA 1
ATOM 784 C C . ARG A 1 96 ? 20.872 8.671 -25.656 1.00 53.56 96 ARG A C 1
ATOM 786 O O . ARG A 1 96 ? 21.220 7.519 -25.892 1.00 53.56 96 ARG A O 1
ATOM 793 N N . SER A 1 97 ? 21.639 9.739 -25.889 1.00 49.22 97 SER A N 1
ATOM 794 C CA . SER A 1 97 ? 23.017 9.636 -26.386 1.00 49.22 97 SER A CA 1
ATOM 795 C C . SER A 1 97 ? 23.795 8.590 -25.577 1.00 49.22 97 SER A C 1
ATOM 797 O O . SER A 1 97 ? 23.822 8.665 -24.343 1.00 49.22 97 SER A O 1
ATOM 799 N N . GLU A 1 98 ? 24.400 7.614 -26.268 1.00 50.91 98 GLU A N 1
ATOM 800 C CA . GLU A 1 98 ? 25.130 6.473 -25.682 1.00 50.91 98 GLU A CA 1
ATOM 801 C C . GLU A 1 98 ? 26.180 6.902 -24.646 1.00 50.91 98 GLU A C 1
ATOM 803 O O . GLU A 1 98 ? 26.458 6.161 -23.699 1.00 50.91 98 GLU A O 1
ATOM 808 N N . VAL A 1 99 ? 26.675 8.140 -24.774 1.00 51.31 99 VAL A N 1
ATOM 809 C CA . VAL A 1 99 ? 27.634 8.808 -23.882 1.00 51.31 99 VAL A CA 1
ATOM 810 C C . VAL A 1 99 ? 27.202 8.774 -22.409 1.00 51.31 99 VAL A C 1
ATOM 812 O O . VAL A 1 99 ? 28.057 8.756 -21.529 1.00 51.31 99 VAL A O 1
ATOM 815 N N . PHE A 1 100 ? 25.897 8.716 -22.113 1.00 48.16 100 PHE A N 1
ATOM 816 C CA . PHE A 1 100 ? 25.397 8.755 -20.734 1.00 48.16 100 PHE A CA 1
ATOM 817 C C . PHE A 1 100 ? 25.029 7.397 -20.122 1.00 48.16 100 PHE A C 1
ATOM 819 O O . PHE A 1 100 ? 24.817 7.348 -18.911 1.00 48.16 100 PHE A O 1
ATOM 826 N N . ARG A 1 101 ? 24.899 6.308 -20.899 1.00 54.72 101 ARG A N 1
ATOM 827 C CA . ARG A 1 101 ? 24.305 5.056 -20.370 1.00 54.72 101 ARG A CA 1
ATOM 828 C C . ARG A 1 101 ? 24.971 3.741 -20.748 1.00 54.72 101 ARG A C 1
ATOM 830 O O . ARG A 1 101 ? 24.548 2.727 -20.202 1.00 54.72 101 ARG A O 1
ATOM 837 N N . GLN A 1 102 ? 25.982 3.714 -21.622 1.00 53.50 102 GLN A N 1
ATOM 838 C CA . GLN A 1 102 ? 26.666 2.462 -22.010 1.00 53.50 102 GLN A CA 1
ATOM 839 C C . GLN A 1 102 ? 25.692 1.301 -22.370 1.00 53.50 102 GLN A C 1
ATOM 841 O O . GLN A 1 102 ? 26.030 0.136 -22.198 1.00 53.50 102 GLN A O 1
ATOM 846 N N . GLY A 1 103 ? 24.459 1.603 -22.816 1.00 53.78 103 GLY A N 1
ATOM 847 C CA . GLY A 1 103 ? 23.414 0.622 -23.160 1.00 53.78 103 GLY A CA 1
ATOM 848 C C . GLY A 1 103 ? 22.441 0.160 -22.049 1.00 53.78 103 GLY A C 1
ATOM 849 O O . GLY A 1 103 ? 21.444 -0.482 -22.379 1.00 53.78 103 GLY A O 1
ATOM 850 N N . TYR A 1 104 ? 22.642 0.499 -20.768 1.00 54.59 104 TYR A N 1
ATOM 851 C CA . TYR A 1 104 ? 21.850 -0.037 -19.630 1.00 54.59 104 TYR A CA 1
ATOM 852 C C . TYR A 1 104 ? 20.629 0.800 -19.260 1.00 54.59 104 TYR A C 1
ATOM 854 O O . TYR A 1 104 ? 20.699 2.003 -19.431 1.00 54.59 104 TYR A O 1
ATOM 862 N N . GLY A 1 105 ? 19.547 0.228 -18.702 1.00 58.75 105 GLY A N 1
ATOM 863 C CA . GLY A 1 105 ? 18.374 0.917 -18.095 1.00 58.75 105 GLY A CA 1
ATOM 864 C C . GLY A 1 105 ? 18.686 2.028 -17.061 1.00 58.75 105 GLY A C 1
ATOM 865 O O . GLY A 1 105 ? 19.723 1.980 -16.407 1.00 58.75 105 GLY A O 1
ATOM 866 N N . ASP A 1 106 ? 17.804 3.022 -16.848 1.00 65.56 106 ASP A N 1
ATOM 867 C CA . ASP A 1 106 ? 17.871 3.899 -15.655 1.00 65.56 106 ASP A CA 1
ATOM 868 C C . ASP A 1 106 ? 17.322 3.175 -14.420 1.00 65.56 106 ASP A C 1
ATOM 870 O O . ASP A 1 106 ? 16.129 3.212 -14.122 1.00 65.56 106 ASP A O 1
ATOM 874 N N . TYR A 1 107 ? 18.229 2.509 -13.706 1.00 67.94 107 TYR A N 1
ATOM 875 C CA . TYR A 1 107 ? 17.947 1.766 -12.475 1.00 67.94 107 TYR A CA 1
ATOM 876 C C . TYR A 1 107 ? 17.926 2.617 -11.210 1.00 67.94 107 TYR A C 1
ATOM 878 O O . TYR A 1 107 ? 17.613 2.109 -10.141 1.00 67.94 107 TYR A O 1
ATOM 886 N N . TRP A 1 108 ? 18.285 3.894 -11.304 1.00 67.25 108 TRP A N 1
ATOM 887 C CA . TRP A 1 108 ? 18.559 4.719 -10.128 1.00 67.25 108 TRP A CA 1
ATOM 888 C C . TRP A 1 108 ? 17.346 5.535 -9.697 1.00 67.25 108 TRP A C 1
ATOM 890 O O . TRP A 1 108 ? 17.284 6.028 -8.572 1.00 67.25 108 TRP A O 1
ATOM 900 N N . ARG A 1 109 ? 16.371 5.699 -10.595 1.00 73.38 109 ARG A N 1
ATOM 901 C CA . ARG A 1 109 ? 15.221 6.576 -10.384 1.00 73.38 109 ARG A CA 1
ATOM 902 C C . ARG A 1 109 ? 13.915 5.811 -10.552 1.00 73.38 109 ARG A C 1
ATOM 904 O O . ARG A 1 109 ? 13.341 5.752 -11.635 1.00 73.38 109 ARG A O 1
ATOM 911 N N . HIS A 1 110 ? 13.445 5.262 -9.440 1.00 80.69 110 HIS A N 1
ATOM 912 C CA . HIS A 1 110 ? 12.168 4.560 -9.343 1.00 80.69 110 HIS A CA 1
ATOM 913 C C . HIS A 1 110 ? 11.023 5.523 -9.030 1.00 80.69 110 HIS A C 1
ATOM 915 O O . HIS A 1 110 ? 11.176 6.400 -8.170 1.00 80.69 110 HIS A O 1
ATOM 921 N N . ARG A 1 111 ? 9.848 5.304 -9.627 1.00 85.44 111 ARG A N 1
ATOM 922 C CA . ARG A 1 111 ? 8.606 5.847 -9.073 1.00 85.44 111 ARG A CA 1
ATOM 923 C C . ARG A 1 111 ? 8.295 5.079 -7.797 1.00 85.44 111 ARG A C 1
ATOM 925 O O . ARG A 1 111 ? 8.068 3.874 -7.841 1.00 85.44 111 ARG A O 1
ATOM 932 N N . THR A 1 112 ? 8.378 5.755 -6.657 1.00 91.56 112 THR A N 1
ATOM 933 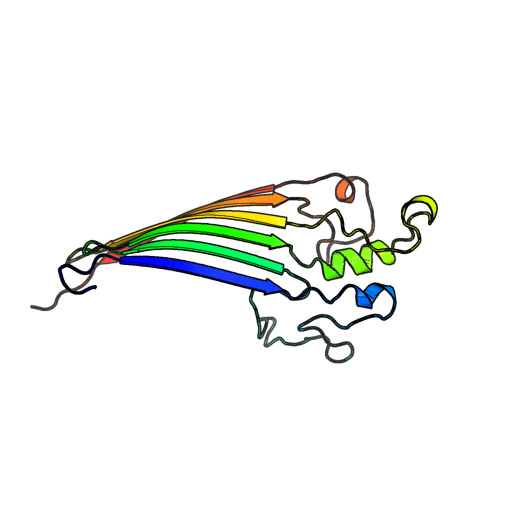C CA . THR A 1 112 ? 8.271 5.103 -5.349 1.00 91.56 112 THR A CA 1
ATOM 934 C C . THR A 1 112 ? 7.220 5.785 -4.501 1.00 91.56 112 THR A C 1
ATOM 936 O O . THR A 1 112 ? 7.337 6.970 -4.213 1.00 91.56 112 THR A O 1
ATOM 939 N N . ASP A 1 113 ? 6.264 5.011 -4.018 1.00 95.00 113 ASP A N 1
ATOM 940 C CA . ASP A 1 113 ? 5.283 5.445 -3.042 1.00 95.00 113 ASP A CA 1
ATOM 941 C C . ASP A 1 113 ? 5.735 4.970 -1.659 1.00 95.00 113 ASP A C 1
ATOM 943 O O . ASP A 1 113 ? 5.871 3.770 -1.397 1.00 95.00 113 ASP A O 1
ATOM 947 N N . LEU A 1 114 ? 5.990 5.924 -0.767 1.00 97.50 114 LEU A N 1
ATOM 948 C CA . LEU A 1 114 ? 6.241 5.676 0.646 1.00 97.50 114 LEU A CA 1
ATOM 949 C C . LEU A 1 114 ? 4.984 6.031 1.432 1.00 97.50 114 LEU A C 1
ATOM 951 O O . LEU A 1 114 ? 4.682 7.208 1.615 1.00 97.50 114 LEU A O 1
ATOM 955 N N . THR A 1 115 ? 4.270 5.016 1.903 1.00 98.44 115 THR A N 1
ATOM 956 C CA . THR A 1 115 ? 3.082 5.168 2.745 1.00 98.44 115 THR A CA 1
ATOM 957 C C . THR A 1 115 ? 3.438 4.879 4.195 1.00 98.44 115 THR A C 1
ATOM 959 O O . THR A 1 115 ? 3.991 3.824 4.499 1.00 98.44 115 THR A O 1
ATOM 962 N N . LEU A 1 116 ? 3.059 5.775 5.098 1.00 98.75 116 LEU A N 1
ATOM 963 C CA . LEU A 1 116 ? 3.050 5.554 6.541 1.00 98.75 116 LEU A CA 1
ATOM 964 C C . LEU A 1 116 ? 1.630 5.759 7.048 1.00 98.75 116 LEU A C 1
ATOM 966 O O . LEU A 1 116 ? 0.940 6.674 6.598 1.00 98.75 116 LEU A O 1
ATOM 970 N N . GLY A 1 117 ? 1.184 4.934 7.985 1.00 98.62 117 GLY A N 1
ATOM 971 C CA . GLY A 1 117 ? -0.165 5.062 8.507 1.00 98.62 117 GLY A CA 1
ATOM 972 C C . GLY A 1 117 ? -0.355 4.513 9.903 1.00 98.62 117 GLY A C 1
ATOM 973 O O . GLY A 1 117 ? 0.425 3.702 10.407 1.00 98.62 117 GLY A O 1
ATOM 974 N N . VAL A 1 118 ? -1.435 4.983 10.512 1.00 98.75 118 VAL A N 1
ATOM 975 C CA . VAL A 1 118 ? -1.954 4.524 11.793 1.00 98.75 118 VAL A CA 1
ATOM 976 C C . VAL A 1 118 ? -3.379 4.051 11.601 1.00 98.75 118 VAL A C 1
ATOM 978 O O . VAL A 1 118 ? -4.140 4.633 10.828 1.00 98.75 118 VAL A O 1
ATOM 981 N N . ARG A 1 119 ? -3.752 3.002 12.322 1.00 98.44 119 ARG A N 1
ATOM 982 C CA . ARG A 1 119 ? -5.108 2.463 12.314 1.00 98.44 119 ARG A CA 1
ATOM 983 C C . ARG A 1 119 ? -5.549 2.103 13.717 1.00 98.44 119 ARG A C 1
ATOM 985 O O . ARG A 1 119 ? -4.781 1.521 14.482 1.00 98.44 119 ARG A O 1
ATOM 992 N N . ALA A 1 120 ? -6.797 2.403 14.036 1.00 97.88 120 ALA A N 1
ATOM 993 C CA . ALA A 1 120 ? -7.412 2.049 15.298 1.00 97.88 120 ALA A CA 1
ATOM 994 C C . ALA A 1 120 ? -8.765 1.374 15.070 1.00 97.88 120 ALA A C 1
ATOM 996 O O . ALA A 1 120 ? -9.499 1.669 14.127 1.00 97.88 120 ALA A O 1
ATOM 997 N N . LEU A 1 121 ? -9.088 0.454 15.963 1.00 97.75 121 LEU A N 1
ATOM 998 C CA . LEU A 1 121 ? -10.411 -0.099 16.152 1.00 97.75 121 LEU A CA 1
ATOM 999 C C . LEU A 1 121 ? -10.713 0.023 17.637 1.00 97.75 121 LEU A C 1
ATOM 1001 O O . LEU A 1 121 ? -9.972 -0.505 18.457 1.00 97.75 121 LEU A O 1
ATOM 1005 N N . TYR A 1 122 ? -11.796 0.699 17.974 1.00 96.00 122 TYR A N 1
ATOM 1006 C CA . TYR A 1 122 ? -12.347 0.719 19.317 1.00 96.00 122 TYR A CA 1
ATOM 1007 C C . TYR A 1 122 ? -13.684 -0.007 19.289 1.00 96.00 122 TYR A C 1
ATOM 1009 O O . TYR A 1 122 ? -14.496 0.219 18.394 1.00 96.00 122 TYR A O 1
ATOM 1017 N N . SER A 1 123 ? -13.905 -0.898 20.242 1.00 94.31 123 SER A N 1
ATOM 1018 C CA . SER A 1 123 ? -15.136 -1.661 20.361 1.00 94.31 123 SER A CA 1
ATOM 1019 C C . SER A 1 123 ? -15.582 -1.678 21.810 1.00 94.31 123 SER A C 1
ATOM 1021 O O . SER A 1 123 ? -14.798 -1.967 22.710 1.00 94.31 123 SER A O 1
ATOM 1023 N N . ASN A 1 124 ? -16.867 -1.428 22.020 1.00 90.69 124 ASN A N 1
ATOM 1024 C CA . ASN A 1 124 ? -17.545 -1.691 23.282 1.00 90.69 124 ASN A CA 1
ATOM 1025 C C . ASN A 1 124 ? -18.769 -2.586 23.025 1.00 90.69 124 ASN A C 1
ATOM 1027 O O . ASN A 1 124 ? -18.893 -3.168 21.946 1.00 90.69 124 ASN A O 1
ATOM 1031 N N . SER A 1 125 ? -19.660 -2.724 24.011 1.00 89.62 125 SER A N 1
ATOM 1032 C CA . SER A 1 125 ? -20.843 -3.588 23.901 1.00 89.62 125 SER A CA 1
ATOM 1033 C C . SER A 1 125 ? -21.812 -3.171 22.794 1.00 89.62 125 SER A C 1
ATOM 1035 O O . SER A 1 125 ? -22.537 -4.015 22.288 1.00 89.62 125 SER A O 1
ATOM 1037 N N . SER A 1 126 ? -21.847 -1.892 22.426 1.00 92.94 126 SER A N 1
ATOM 1038 C CA . SER A 1 126 ? -22.884 -1.332 21.550 1.00 92.94 126 SER A CA 1
ATOM 1039 C C . SER A 1 126 ? -22.323 -0.694 20.282 1.00 92.94 126 SER A C 1
ATOM 1041 O O . SER A 1 126 ? -23.068 -0.449 19.343 1.00 92.94 126 SER A O 1
ATOM 1043 N N . PHE A 1 127 ? -21.023 -0.408 20.226 1.00 94.94 127 PHE A N 1
ATOM 1044 C CA . PHE A 1 127 ? -20.412 0.354 19.146 1.00 94.94 127 PHE A CA 1
ATOM 1045 C C . PHE A 1 127 ? -19.066 -0.220 18.724 1.00 94.94 127 PHE A C 1
ATOM 1047 O O . PHE A 1 127 ? -18.275 -0.682 19.548 1.00 94.94 127 PHE A O 1
ATOM 1054 N N . VAL A 1 128 ? -18.783 -0.093 17.428 1.00 96.88 128 VAL A N 1
ATOM 1055 C CA . VAL A 1 128 ? -17.454 -0.292 16.847 1.00 96.88 128 VAL A CA 1
ATOM 1056 C C . VAL A 1 128 ? -17.076 0.956 16.063 1.00 96.88 128 VAL A C 1
ATOM 1058 O O . VAL A 1 128 ? -17.772 1.340 15.125 1.00 96.88 128 VAL A O 1
ATOM 1061 N N . LEU A 1 129 ? -15.959 1.567 16.432 1.00 97.88 129 LEU A N 1
ATOM 1062 C CA . LEU A 1 129 ? -15.336 2.678 15.728 1.00 97.88 129 LEU A CA 1
ATOM 1063 C C . LEU A 1 129 ? -14.063 2.176 15.049 1.00 97.88 129 LEU A C 1
ATOM 1065 O O . LEU A 1 129 ? -13.205 1.579 15.693 1.00 97.88 129 LEU A O 1
ATOM 1069 N N . THR A 1 130 ? -13.919 2.444 13.759 1.00 98.25 130 THR A N 1
ATOM 1070 C CA . THR A 1 130 ? -12.685 2.214 13.006 1.00 98.25 130 THR A CA 1
ATOM 1071 C C . THR A 1 130 ? -12.153 3.538 12.502 1.00 98.25 130 THR A C 1
ATOM 1073 O O . THR A 1 130 ? -12.917 4.323 11.942 1.00 98.25 130 THR A O 1
ATOM 1076 N N . SER A 1 131 ? -10.857 3.770 12.647 1.00 98.31 131 SER A N 1
ATOM 1077 C CA . SER A 1 131 ? -10.188 4.921 12.056 1.00 98.31 131 SER A CA 1
ATOM 1078 C C . SER A 1 131 ? -8.874 4.512 11.408 1.00 98.31 131 SER A C 1
ATOM 1080 O O . SER A 1 131 ? -8.172 3.620 11.885 1.00 98.31 131 SER A O 1
ATOM 1082 N N . GLU A 1 132 ? -8.544 5.169 10.307 1.00 98.56 132 GLU A N 1
ATOM 1083 C CA . GLU A 1 132 ? -7.262 5.043 9.635 1.00 98.56 132 GLU A CA 1
ATOM 1084 C C . GLU A 1 132 ? -6.832 6.412 9.117 1.00 98.56 132 GLU A C 1
ATOM 1086 O O . GLU A 1 132 ? -7.622 7.150 8.528 1.00 98.56 132 GLU A O 1
ATOM 1091 N N . LEU A 1 133 ? -5.569 6.742 9.344 1.00 98.69 133 LEU A N 1
ATOM 1092 C CA . LEU A 1 133 ? -4.905 7.898 8.765 1.00 98.69 133 LEU A CA 1
ATOM 1093 C C . LEU A 1 133 ? -3.640 7.388 8.092 1.00 98.69 133 LEU A C 1
ATOM 1095 O O . LEU A 1 133 ? -2.834 6.702 8.718 1.00 98.69 133 LEU A O 1
ATOM 1099 N N . SER A 1 134 ? -3.445 7.759 6.835 1.00 98.56 134 SER A N 1
ATOM 1100 C CA . SER A 1 134 ? -2.213 7.464 6.117 1.00 98.56 134 SER A CA 1
ATOM 1101 C C . SER A 1 134 ? -1.706 8.692 5.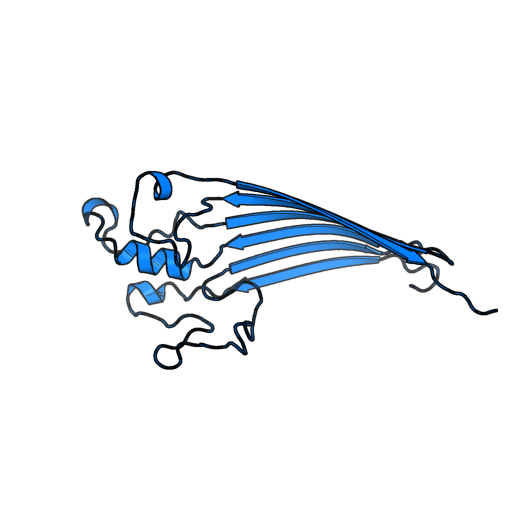381 1.00 98.56 134 SER A C 1
ATOM 1103 O O . SER A 1 134 ? -2.475 9.477 4.828 1.00 98.56 134 SER A O 1
ATOM 1105 N N . TRP A 1 135 ? -0.392 8.838 5.375 1.00 98.62 135 TRP A N 1
ATOM 1106 C CA . TRP A 1 135 ? 0.342 9.801 4.582 1.00 98.62 135 TRP A CA 1
ATOM 1107 C C . TRP A 1 135 ? 1.170 9.030 3.564 1.00 98.62 135 TRP A C 1
ATOM 1109 O O . TRP A 1 135 ? 1.854 8.069 3.913 1.00 98.62 135 TRP A O 1
ATOM 1119 N N . THR A 1 136 ? 1.105 9.443 2.305 1.00 98.38 136 THR A N 1
ATOM 1120 C CA . THR A 1 136 ? 1.888 8.858 1.221 1.00 98.38 136 THR A CA 1
ATOM 1121 C C . THR A 1 136 ? 2.689 9.941 0.519 1.00 98.38 136 THR A C 1
ATOM 1123 O O . THR A 1 136 ? 2.127 10.923 0.032 1.00 98.38 136 THR A O 1
ATOM 1126 N N . LYS A 1 137 ? 4.003 9.744 0.423 1.00 96.81 137 LYS A N 1
ATOM 1127 C CA . LYS A 1 137 ? 4.887 10.523 -0.444 1.00 96.81 137 LYS A CA 1
ATOM 1128 C C . LYS A 1 137 ? 5.171 9.718 -1.702 1.00 96.81 137 LYS A C 1
ATOM 1130 O O . LYS A 1 137 ? 5.710 8.619 -1.619 1.00 96.81 137 LYS A O 1
ATOM 1135 N N . LEU A 1 138 ? 4.795 10.271 -2.844 1.00 92.88 138 LEU A N 1
ATOM 1136 C CA . LEU A 1 138 ? 5.021 9.697 -4.160 1.00 92.88 138 LEU A CA 1
ATOM 1137 C C . LEU A 1 138 ? 6.238 10.395 -4.760 1.00 92.88 138 LEU A C 1
ATOM 1139 O O . LEU A 1 138 ? 6.169 11.571 -5.118 1.00 92.88 138 LEU A O 1
ATOM 1143 N N . PHE A 1 139 ? 7.353 9.683 -4.819 1.00 89.50 139 PHE A N 1
ATOM 1144 C CA . PHE A 1 139 ? 8.598 10.141 -5.418 1.00 89.50 139 PHE A CA 1
ATOM 1145 C C . PHE A 1 139 ? 8.596 9.869 -6.919 1.00 89.50 139 PHE A C 1
ATOM 1147 O O . PHE A 1 139 ? 8.222 8.772 -7.343 1.00 89.50 139 PHE A O 1
ATOM 1154 N N . ASN A 1 140 ? 9.066 10.831 -7.718 1.00 83.12 140 ASN A N 1
ATOM 1155 C CA . ASN A 1 140 ? 9.092 10.730 -9.186 1.00 83.12 140 ASN A CA 1
ATOM 1156 C C . ASN A 1 140 ? 7.707 10.413 -9.800 1.00 83.12 140 ASN A C 1
ATOM 1158 O O . ASN A 1 140 ? 7.592 9.635 -10.750 1.00 83.12 140 ASN A O 1
ATOM 1162 N N . TYR A 1 141 ? 6.646 10.987 -9.237 1.00 82.81 141 TYR A N 1
ATOM 1163 C CA . TYR A 1 141 ? 5.274 10.836 -9.709 1.00 82.81 141 TYR A CA 1
ATOM 1164 C C . TYR A 1 141 ? 5.091 11.399 -11.126 1.00 82.81 141 TYR A C 1
ATOM 1166 O O . TYR A 1 141 ? 5.709 12.392 -11.494 1.00 82.81 141 TYR A O 1
ATOM 1174 N N . GLY A 1 142 ? 4.227 10.789 -11.940 1.00 73.56 142 GLY A N 1
ATOM 1175 C CA . GLY A 1 142 ? 3.973 11.226 -13.322 1.00 73.56 142 GLY A CA 1
ATOM 1176 C C . GLY A 1 142 ? 5.065 10.839 -14.323 1.00 73.56 142 GLY A C 1
ATOM 1177 O O . GLY A 1 142 ? 4.858 10.883 -15.538 1.00 73.56 142 GLY A O 1
ATOM 1178 N N . ARG A 1 143 ? 6.227 10.399 -13.833 1.00 68.06 143 ARG A N 1
ATOM 1179 C CA . ARG A 1 143 ? 7.293 9.868 -14.668 1.00 68.06 143 ARG A CA 1
ATOM 1180 C C . ARG A 1 143 ? 6.847 8.514 -15.223 1.00 68.06 143 ARG A C 1
ATOM 1182 O O . ARG A 1 143 ? 6.646 7.586 -14.453 1.00 68.06 143 ARG A O 1
ATOM 1189 N N . PHE A 1 144 ? 6.743 8.392 -16.547 1.00 65.31 144 PHE A N 1
ATOM 1190 C CA . PHE A 1 144 ? 6.352 7.148 -17.233 1.00 65.31 144 PHE A CA 1
ATOM 1191 C C . PHE A 1 144 ? 4.903 6.669 -16.982 1.00 65.31 144 PHE A C 1
ATOM 1193 O O . PHE A 1 144 ? 4.634 5.470 -17.003 1.00 65.31 144 PHE A O 1
ATOM 1200 N N . ASP A 1 145 ? 3.945 7.588 -16.812 1.00 65.06 145 ASP A N 1
ATOM 1201 C CA . ASP A 1 145 ? 2.522 7.230 -16.704 1.00 65.06 145 ASP A CA 1
ATOM 1202 C C . ASP A 1 145 ? 1.972 6.608 -18.005 1.00 65.06 145 ASP A C 1
ATOM 1204 O O . ASP A 1 145 ? 1.974 7.219 -19.082 1.00 65.06 145 ASP A O 1
ATOM 1208 N N . TYR A 1 146 ? 1.448 5.384 -17.892 1.00 57.00 146 TYR A N 1
ATOM 1209 C CA . TYR A 1 146 ? 0.850 4.643 -19.003 1.00 57.00 146 TYR A CA 1
ATOM 1210 C C . TYR A 1 146 ? -0.332 5.417 -19.618 1.00 57.00 146 TYR A C 1
ATOM 1212 O O . TYR A 1 146 ? -1.173 5.967 -18.908 1.00 57.00 146 TYR A O 1
ATOM 1220 N N . GLY A 1 147 ? -0.396 5.495 -20.951 1.00 53.47 147 GLY A N 1
ATOM 1221 C CA . GLY A 1 147 ? -1.468 6.192 -21.683 1.00 53.47 147 GLY A CA 1
ATOM 1222 C C . GLY A 1 147 ? -1.340 7.721 -21.775 1.00 53.47 147 GLY A C 1
ATOM 1223 O O . GLY A 1 147 ? -2.062 8.337 -22.554 1.00 53.47 147 GLY A O 1
ATOM 1224 N N . ARG A 1 148 ? -0.406 8.341 -21.041 1.00 54.72 148 ARG A N 1
ATOM 1225 C CA . ARG A 1 148 ? -0.022 9.763 -21.199 1.00 54.72 148 ARG A CA 1
ATOM 1226 C C . ARG A 1 148 ? 1.430 9.946 -21.636 1.00 54.72 148 ARG A C 1
ATOM 1228 O O . ARG A 1 148 ? 1.882 11.071 -21.847 1.00 54.72 148 ARG A O 1
ATOM 1235 N N . PHE A 1 149 ? 2.164 8.846 -21.771 1.00 58.16 149 PHE A N 1
ATOM 1236 C CA . PHE A 1 149 ? 3.559 8.869 -22.160 1.00 58.16 149 PHE A CA 1
ATOM 1237 C C . PHE A 1 149 ? 3.731 9.207 -23.648 1.00 58.16 149 PHE A C 1
ATOM 1239 O O . PHE A 1 149 ? 3.574 8.349 -24.511 1.00 58.16 149 PHE A O 1
ATOM 1246 N N . GLY A 1 150 ? 4.064 10.466 -23.940 1.00 59.72 150 GLY A N 1
ATOM 1247 C CA . GLY A 1 150 ? 4.346 10.966 -25.294 1.00 59.72 150 GLY A CA 1
ATOM 1248 C C . GLY A 1 150 ? 5.836 11.094 -25.639 1.00 59.72 150 GLY A C 1
ATOM 1249 O O . GLY A 1 150 ? 6.162 11.699 -26.654 1.00 59.72 150 GLY A O 1
ATOM 1250 N N . GLY A 1 151 ? 6.741 10.582 -24.793 1.00 63.06 151 GLY A N 1
ATOM 1251 C CA . GLY A 1 151 ? 8.193 10.775 -24.908 1.00 63.06 151 GLY A CA 1
ATOM 1252 C C . GLY A 1 151 ? 8.808 11.536 -23.724 1.00 63.06 151 GLY A C 1
ATOM 1253 O O . GLY A 1 151 ? 8.114 11.918 -22.776 1.00 63.06 151 GLY A O 1
ATOM 1254 N N . LEU A 1 152 ? 10.131 11.742 -23.757 1.00 59.50 152 LEU A N 1
ATOM 1255 C CA . LEU A 1 152 ? 10.824 12.576 -22.766 1.00 59.50 152 LEU A CA 1
ATOM 1256 C C . LEU A 1 152 ? 10.563 14.055 -23.058 1.00 59.50 152 LEU A C 1
ATOM 1258 O O . LEU A 1 152 ? 10.842 14.539 -24.150 1.00 59.50 152 LEU A O 1
ATOM 1262 N N . ASN A 1 153 ? 10.087 14.779 -22.055 1.00 60.50 153 ASN A N 1
ATOM 1263 C CA . ASN A 1 153 ? 10.033 16.236 -22.033 1.00 60.50 153 ASN A CA 1
ATOM 1264 C C . ASN A 1 153 ? 10.647 16.729 -20.708 1.00 60.50 153 ASN A C 1
ATOM 1266 O O . ASN A 1 153 ? 10.892 15.926 -19.805 1.00 60.50 153 ASN A O 1
ATOM 1270 N N . ILE A 1 154 ? 10.901 18.036 -20.588 1.00 58.41 154 ILE A N 1
ATOM 1271 C CA . ILE A 1 154 ? 11.462 18.639 -19.362 1.00 58.41 154 ILE A CA 1
ATOM 1272 C C . ILE A 1 154 ?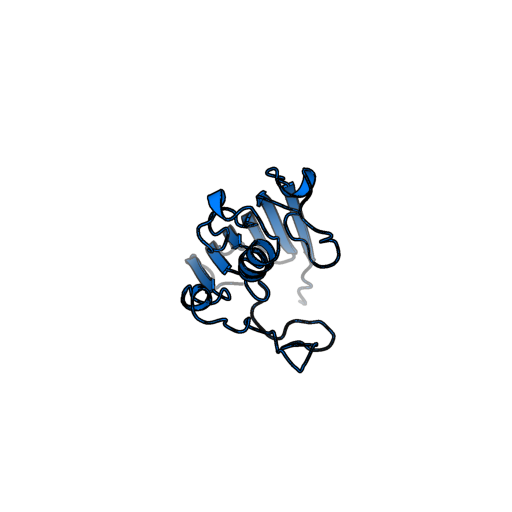 10.617 18.285 -18.126 1.00 58.41 154 ILE A C 1
ATOM 1274 O O . ILE A 1 154 ? 11.165 17.890 -17.101 1.00 58.41 154 ILE A O 1
ATOM 1278 N N . ALA A 1 155 ? 9.288 18.303 -18.262 1.00 57.62 155 ALA A N 1
ATOM 1279 C CA . ALA A 1 155 ? 8.353 17.994 -17.180 1.00 57.62 155 ALA A CA 1
ATOM 1280 C C . ALA A 1 155 ? 8.440 16.540 -16.664 1.00 57.62 155 ALA A C 1
ATOM 1282 O O . ALA A 1 155 ? 8.147 16.292 -15.501 1.00 57.62 155 ALA A O 1
ATOM 1283 N N . ASN A 1 156 ? 8.864 15.591 -17.504 1.00 58.16 156 ASN A N 1
ATOM 1284 C CA . ASN A 1 156 ? 9.044 14.176 -17.160 1.00 58.16 156 ASN A CA 1
ATOM 1285 C C . ASN A 1 156 ? 10.503 13.833 -16.796 1.00 58.16 156 ASN A C 1
ATOM 1287 O O . ASN A 1 156 ? 10.799 12.686 -16.452 1.00 58.16 156 ASN A O 1
ATOM 1291 N N . PHE A 1 157 ? 11.438 14.776 -16.945 1.00 61.41 157 PHE A N 1
ATOM 1292 C CA . PHE A 1 157 ? 12.855 14.568 -16.640 1.00 61.41 157 PHE A CA 1
ATOM 1293 C C . PHE A 1 157 ? 13.212 14.997 -15.213 1.00 61.41 157 PHE A C 1
ATOM 1295 O O . PHE A 1 157 ? 14.041 14.348 -14.568 1.00 61.41 157 PHE A O 1
ATOM 1302 N N . GLU A 1 158 ? 12.586 16.066 -14.726 1.00 65.62 158 GLU A N 1
ATOM 1303 C CA . GLU A 1 158 ? 12.821 16.600 -13.386 1.00 65.62 158 GLU A CA 1
ATOM 1304 C C . GLU A 1 158 ? 12.075 15.793 -12.306 1.00 65.62 158 GLU A C 1
ATOM 1306 O O . GLU A 1 158 ? 10.999 15.249 -12.573 1.00 65.62 158 GLU A O 1
ATOM 1311 N N . PRO A 1 159 ? 12.629 15.677 -11.079 1.00 68.19 159 PRO A N 1
ATOM 1312 C CA . PRO A 1 159 ? 11.933 15.042 -9.967 1.00 68.19 159 PRO A CA 1
ATOM 1313 C C . PRO A 1 159 ? 10.599 15.735 -9.699 1.00 68.19 159 PRO A C 1
ATOM 1315 O O . PRO A 1 159 ? 10.550 16.932 -9.412 1.00 68.19 159 PRO A O 1
ATOM 1318 N N . TYR A 1 160 ? 9.517 14.968 -9.773 1.00 78.75 160 TYR A N 1
ATOM 1319 C CA . TYR A 1 160 ? 8.179 15.477 -9.527 1.00 78.75 160 TYR A CA 1
ATOM 1320 C C . TYR A 1 160 ? 7.512 14.708 -8.403 1.00 78.75 160 TYR A C 1
ATOM 1322 O O . TYR A 1 160 ? 6.938 13.642 -8.604 1.00 78.75 160 TYR A O 1
ATOM 1330 N N . ASP A 1 161 ? 7.591 15.250 -7.196 1.00 89.38 161 ASP A N 1
ATOM 1331 C CA . ASP A 1 161 ? 7.070 14.560 -6.030 1.00 89.38 161 ASP A CA 1
ATOM 1332 C C . ASP A 1 161 ? 5.666 15.037 -5.672 1.00 89.38 161 ASP A C 1
ATOM 1334 O O . ASP A 1 161 ? 5.368 16.235 -5.647 1.00 89.38 161 ASP A O 1
ATOM 1338 N N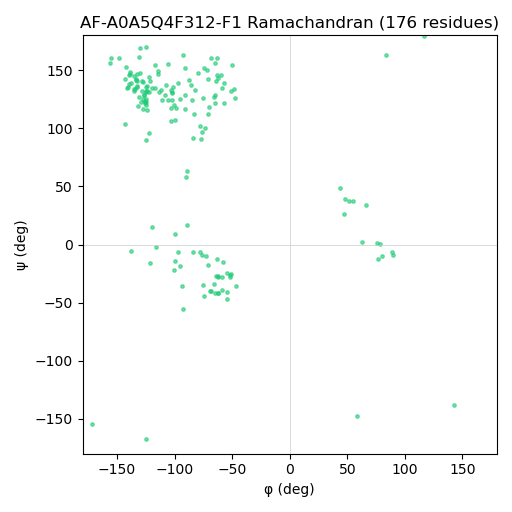 . ARG A 1 162 ? 4.805 14.092 -5.301 1.00 92.12 162 ARG A N 1
ATOM 1339 C CA . ARG A 1 162 ? 3.466 14.371 -4.779 1.00 92.12 162 ARG A CA 1
ATOM 1340 C C . ARG A 1 162 ? 3.323 13.874 -3.357 1.00 92.12 162 ARG A C 1
ATOM 1342 O O . ARG A 1 162 ? 4.000 12.947 -2.931 1.00 92.12 162 ARG A O 1
ATOM 1349 N N . THR A 1 163 ? 2.410 14.495 -2.631 1.00 96.31 163 THR A N 1
ATOM 1350 C CA . THR A 1 163 ? 2.021 14.061 -1.294 1.00 96.31 163 THR A CA 1
ATOM 1351 C C . THR A 1 163 ? 0.522 13.832 -1.294 1.00 96.31 163 THR A C 1
ATOM 1353 O O . THR A 1 163 ? -0.231 14.644 -1.831 1.00 96.31 163 THR A O 1
ATOM 1356 N N . ASN A 1 164 ? 0.094 12.736 -0.687 1.00 96.94 164 ASN A N 1
ATOM 1357 C CA . ASN A 1 164 ? -1.301 12.399 -0.487 1.00 96.94 164 ASN A CA 1
ATOM 1358 C C . ASN A 1 164 ? -1.540 12.075 0.991 1.00 96.94 164 ASN A C 1
ATOM 1360 O O . ASN A 1 164 ? -0.698 11.461 1.642 1.00 96.94 164 ASN A O 1
ATOM 1364 N N . ILE A 1 165 ? -2.680 12.509 1.519 1.00 98.12 165 ILE A N 1
ATOM 1365 C CA . ILE A 1 165 ? -3.136 12.174 2.866 1.00 98.12 165 ILE A CA 1
ATOM 1366 C C . ILE A 1 165 ? -4.523 11.566 2.720 1.00 98.12 165 ILE A C 1
ATOM 1368 O O . ILE A 1 165 ? -5.379 12.133 2.042 1.00 98.12 165 ILE A O 1
ATOM 1372 N N . HIS A 1 166 ? -4.738 10.427 3.364 1.00 98.19 166 HIS A N 1
ATOM 1373 C CA . HIS A 1 166 ? -6.005 9.714 3.362 1.00 98.19 166 HIS A CA 1
ATOM 1374 C C . HIS A 1 166 ? -6.476 9.494 4.796 1.00 98.19 166 HIS A C 1
ATOM 1376 O O . HIS A 1 166 ? -5.704 9.042 5.644 1.00 98.19 166 HIS A O 1
ATOM 1382 N N . VAL A 1 167 ? -7.746 9.809 5.047 1.00 98.44 167 VAL A N 1
ATOM 1383 C CA . VAL A 1 167 ? -8.418 9.634 6.336 1.00 98.44 167 VAL A CA 1
ATOM 1384 C C . VAL A 1 167 ? -9.689 8.835 6.104 1.00 98.44 167 VAL A C 1
ATOM 1386 O O . VAL A 1 167 ? -10.507 9.207 5.267 1.00 98.44 167 VAL A O 1
ATOM 1389 N N . ALA A 1 168 ? -9.871 7.766 6.872 1.00 98.38 168 ALA A N 1
ATOM 1390 C CA . ALA A 1 168 ? -11.087 6.969 6.882 1.00 98.38 168 ALA A CA 1
ATOM 1391 C C . ALA A 1 168 ? -11.590 6.809 8.317 1.00 98.38 168 ALA A C 1
ATOM 1393 O O . ALA A 1 168 ? -10.824 6.473 9.219 1.00 98.38 168 ALA A O 1
ATOM 1394 N N . ILE A 1 169 ? -12.885 7.039 8.529 1.00 98.06 169 ILE A N 1
ATOM 1395 C CA . ILE A 1 169 ? -13.560 6.861 9.818 1.00 98.06 169 ILE A CA 1
ATOM 1396 C C . ILE A 1 169 ? -14.850 6.086 9.559 1.00 98.06 169 ILE A C 1
ATOM 1398 O O . ILE A 1 169 ? -15.568 6.372 8.604 1.00 98.06 169 ILE A O 1
ATOM 1402 N N . GLY A 1 170 ? -15.149 5.104 10.403 1.00 98.19 170 GLY A N 1
ATOM 1403 C CA . GLY A 1 170 ? -16.362 4.300 10.313 1.00 98.19 170 GLY A CA 1
ATOM 1404 C C . GLY A 1 170 ? -16.937 4.015 11.691 1.00 98.19 170 GLY A C 1
ATOM 1405 O O . GLY A 1 170 ? -16.199 3.650 12.600 1.00 98.19 170 GLY A O 1
ATOM 1406 N N . LEU A 1 171 ? -18.253 4.158 11.834 1.00 97.44 171 LEU A N 1
ATOM 1407 C CA . LEU A 1 171 ? -18.996 3.863 13.056 1.00 97.44 171 LEU A CA 1
ATOM 1408 C C . LEU A 1 171 ? -20.034 2.780 12.765 1.00 97.44 171 LEU A C 1
ATOM 1410 O O . LEU A 1 171 ? -20.748 2.847 11.767 1.00 97.44 171 LEU A O 1
ATOM 1414 N N . LYS A 1 172 ? -20.127 1.789 13.647 1.00 97.19 172 LYS A N 1
ATOM 1415 C CA . LYS A 1 172 ? -21.153 0.746 13.615 1.00 97.19 172 LYS A CA 1
ATOM 1416 C C . LYS A 1 172 ? -21.831 0.671 14.972 1.00 97.19 172 LYS A C 1
ATOM 1418 O O . LYS A 1 172 ? -21.149 0.743 15.991 1.00 97.19 172 LYS A O 1
ATOM 1423 N N . TYR A 1 173 ? -23.145 0.488 14.962 1.00 95.06 173 TYR A N 1
ATOM 1424 C CA . TYR A 1 173 ? -23.934 0.153 16.143 1.00 95.06 173 TYR A CA 1
ATOM 1425 C C . TYR A 1 173 ? -24.250 -1.345 16.128 1.00 95.06 173 TYR A C 1
ATOM 1427 O O . TYR A 1 173 ? -24.578 -1.899 15.078 1.00 95.06 173 TYR A O 1
ATOM 1435 N N . LEU A 1 174 ? -24.107 -1.998 17.276 1.00 92.44 174 LEU A N 1
ATOM 1436 C CA . LEU A 1 174 ? -24.356 -3.419 17.465 1.00 92.44 174 LEU A CA 1
ATOM 1437 C C . LEU A 1 174 ? -25.703 -3.588 18.166 1.00 92.44 174 LEU A C 1
ATOM 1439 O O . LEU A 1 174 ? -25.884 -3.139 19.297 1.00 92.44 174 LEU A O 1
ATOM 1443 N N . PHE A 1 175 ? -26.643 -4.245 17.491 1.00 88.25 175 PHE A N 1
ATOM 1444 C CA . PHE A 1 175 ? -27.913 -4.621 18.098 1.00 88.25 175 PHE A CA 1
ATOM 1445 C C . PHE A 1 175 ? -27.695 -5.855 18.968 1.00 88.25 175 PHE A C 1
ATOM 1447 O O . PHE A 1 175 ? -27.602 -6.972 18.459 1.00 88.25 175 PHE A O 1
ATOM 1454 N N . ASN A 1 176 ? -27.623 -5.656 20.279 1.00 78.56 176 ASN A N 1
ATOM 1455 C CA . ASN A 1 176 ? -27.678 -6.771 21.213 1.00 78.56 176 ASN A CA 1
ATOM 1456 C C . ASN A 1 176 ? -29.152 -7.112 21.434 1.00 78.56 176 ASN A C 1
ATOM 1458 O O . ASN A 1 176 ? -29.907 -6.296 21.962 1.00 78.56 176 ASN A O 1
ATOM 1462 N N . SER A 1 177 ? -29.566 -8.289 20.964 1.00 71.06 177 SER A N 1
ATOM 1463 C CA . SER A 1 177 ? -30.861 -8.854 21.351 1.00 71.06 177 SER A CA 1
ATOM 1464 C C . SER A 1 177 ? -30.779 -9.302 22.818 1.00 71.06 177 SER A C 1
ATOM 1466 O O . SER A 1 177 ? -29.697 -9.740 23.222 1.00 71.06 177 SER A O 1
ATOM 1468 N N . PRO A 1 178 ? -31.854 -9.138 23.608 1.00 66.19 178 PRO A N 1
ATOM 1469 C CA . PRO A 1 178 ? -31.890 -9.549 25.011 1.00 66.19 178 PRO A CA 1
ATOM 1470 C C . PRO A 1 178 ? -31.703 -11.059 25.196 1.00 66.19 178 PRO A C 1
ATOM 1472 O O . PRO A 1 178 ? -32.050 -11.822 24.264 1.00 66.19 178 PRO A O 1
#